Protein AF-A0A7Y1YJM7-F1 (afdb_monomer_lite)

pLDDT: mean 74.01, std 15.43, range [32.38, 94.69]

Sequence (342 aa):
MYEHIPAELLIPALEAGRAALRDMDEDDVPNKLRKVVAYSGGSLPPPLARSLSQALDDDSHLRSEALEQWKGADLAASGSVGASALYLIRPDNWQFLLGKVVARHEAMSAQAEVEDLIGRLAQAEKEAAEGKRRVGELRQELSKARRNSKRPKKEPQRPTNSSQLEDRIKSLERARDEAERSHAALADRAKQTETKLRQARTERAEVLKKFEAAGGIGWGSGDPIVLARHLDDVASVVAGSRVAEYFRETMGFEPGPWKLPPGALPDGANSIEWLMRQPRPFVLIVDGHNLAHKIRPESAASADTRDEISHALARMKLHTKTVARVIVVFDSSVSPLGEAYR

Structure (mmCIF, N/CA/C/O backbone):
data_AF-A0A7Y1YJM7-F1
#
_entry.id   AF-A0A7Y1YJM7-F1
#
loop_
_atom_site.group_PDB
_atom_site.id
_atom_site.type_symbol
_atom_site.label_atom_id
_atom_site.label_alt_id
_atom_site.label_comp_id
_atom_site.label_asym_id
_atom_site.label_entity_id
_atom_site.label_seq_id
_atom_site.pdbx_PDB_ins_code
_atom_site.Cartn_x
_atom_site.Cartn_y
_atom_site.Cartn_z
_atom_site.occupancy
_atom_site.B_iso_or_equiv
_atom_site.auth_seq_id
_atom_site.auth_comp_id
_atom_site.auth_asym_id
_atom_site.auth_atom_id
_atom_site.pdbx_PDB_model_num
ATOM 1 N N . MET A 1 1 ? 11.919 -5.190 -8.331 1.00 42.44 1 MET A N 1
ATOM 2 C CA . MET A 1 1 ? 11.733 -3.800 -7.849 1.00 42.44 1 MET A CA 1
ATOM 3 C C . MET A 1 1 ? 10.270 -3.340 -7.970 1.00 42.44 1 MET A C 1
ATOM 5 O O . MET A 1 1 ? 9.941 -2.309 -7.409 1.00 42.44 1 MET A O 1
ATOM 9 N N . TYR A 1 2 ? 9.384 -4.120 -8.613 1.00 47.78 2 TYR A N 1
ATOM 10 C CA . TYR A 1 2 ? 8.019 -3.720 -8.992 1.00 47.78 2 TYR A CA 1
ATOM 11 C C . TYR A 1 2 ? 6.886 -4.300 -8.126 1.00 47.78 2 TYR A C 1
ATOM 13 O O . TYR A 1 2 ? 5.724 -4.236 -8.507 1.00 47.78 2 TYR A O 1
ATOM 21 N N . GLU A 1 3 ? 7.183 -4.846 -6.945 1.00 52.91 3 GLU A N 1
ATOM 22 C CA . GLU A 1 3 ? 6.165 -5.489 -6.093 1.00 52.91 3 GLU A CA 1
ATOM 23 C C . GLU A 1 3 ? 5.176 -4.517 -5.419 1.00 52.91 3 GLU A C 1
ATOM 25 O O . GLU A 1 3 ? 4.304 -4.968 -4.676 1.00 52.91 3 GLU A O 1
ATOM 30 N N . HIS A 1 4 ? 5.289 -3.198 -5.621 1.00 65.94 4 HIS A N 1
ATOM 31 C CA . HIS A 1 4 ? 4.592 -2.202 -4.792 1.00 65.94 4 HIS A CA 1
ATOM 32 C C . HIS A 1 4 ? 3.864 -1.084 -5.558 1.00 65.94 4 HIS A C 1
ATOM 34 O O . HIS A 1 4 ? 3.566 -0.063 -4.952 1.00 65.94 4 HIS A O 1
ATOM 40 N N . ILE A 1 5 ? 3.545 -1.228 -6.851 1.00 80.94 5 ILE A N 1
ATOM 41 C CA . ILE A 1 5 ? 2.612 -0.275 -7.485 1.00 80.94 5 ILE A CA 1
ATOM 42 C C . ILE A 1 5 ? 1.177 -0.709 -7.128 1.00 80.94 5 ILE A C 1
ATOM 44 O O . ILE A 1 5 ? 0.807 -1.837 -7.463 1.00 80.94 5 ILE A O 1
ATOM 48 N N . PRO A 1 6 ? 0.368 0.137 -6.458 1.00 82.00 6 PRO A N 1
ATOM 49 C CA . PRO A 1 6 ? -1.038 -0.159 -6.189 1.00 82.00 6 PRO A CA 1
ATOM 50 C C . PRO A 1 6 ? -1.785 -0.479 -7.486 1.00 82.00 6 PRO A C 1
ATOM 52 O O . PRO A 1 6 ? -1.691 0.272 -8.461 1.00 82.00 6 PRO A O 1
ATOM 55 N N . ALA A 1 7 ? -2.525 -1.589 -7.512 1.00 84.50 7 ALA A N 1
ATOM 56 C CA . ALA A 1 7 ? -3.234 -2.029 -8.714 1.00 84.50 7 ALA A CA 1
ATOM 57 C C . ALA A 1 7 ? -4.274 -0.992 -9.169 1.00 84.50 7 ALA A C 1
ATOM 59 O O . ALA A 1 7 ? -4.526 -0.864 -10.364 1.00 84.50 7 ALA A O 1
ATOM 60 N N . GLU A 1 8 ? -4.813 -0.203 -8.234 1.00 88.12 8 GLU A N 1
ATOM 61 C CA . GLU A 1 8 ? -5.767 0.877 -8.491 1.00 88.12 8 GLU A CA 1
ATOM 62 C C . GLU A 1 8 ? -5.178 1.979 -9.384 1.00 88.12 8 GLU A C 1
ATOM 64 O O . GLU A 1 8 ? -5.891 2.588 -10.182 1.00 88.12 8 GLU A O 1
ATOM 69 N N . LEU A 1 9 ? -3.864 2.213 -9.296 1.00 90.31 9 LEU A N 1
ATOM 70 C CA . LEU A 1 9 ? -3.170 3.183 -10.143 1.00 90.31 9 LEU A CA 1
ATOM 71 C C . LEU A 1 9 ? -2.924 2.663 -11.562 1.00 90.31 9 LEU A C 1
ATOM 73 O O . LEU A 1 9 ? -2.722 3.467 -12.468 1.00 90.31 9 LEU A O 1
ATOM 77 N N . LEU A 1 10 ? -2.950 1.345 -11.762 1.00 92.88 10 LEU A N 1
ATOM 78 C CA . LEU A 1 10 ? -2.671 0.709 -13.049 1.00 92.88 10 LEU A CA 1
ATOM 79 C C . LEU A 1 10 ? -3.929 0.215 -13.771 1.00 92.88 10 LEU A C 1
ATOM 81 O O . LEU A 1 10 ? -3.798 -0.447 -14.794 1.00 92.88 10 LEU A O 1
ATOM 85 N N . ILE A 1 11 ? -5.135 0.520 -13.276 1.00 92.81 11 ILE A N 1
ATOM 86 C CA . ILE A 1 11 ? -6.390 0.031 -13.875 1.00 92.81 11 ILE A CA 1
ATOM 87 C C . ILE A 1 11 ? -6.450 0.309 -15.390 1.00 92.81 11 ILE A C 1
ATOM 89 O O . ILE A 1 11 ? -6.586 -0.663 -16.131 1.00 92.81 11 ILE A O 1
ATOM 93 N N . PRO A 1 12 ? -6.259 1.554 -15.880 1.00 94.06 12 PRO A N 1
ATOM 94 C CA . PRO A 1 12 ? -6.262 1.815 -17.320 1.00 94.06 12 PRO A CA 1
ATOM 95 C C . PRO A 1 12 ? -5.221 1.000 -18.099 1.00 94.06 12 PRO A C 1
ATOM 97 O O . PRO A 1 12 ? -5.536 0.457 -19.154 1.00 94.06 12 PRO A O 1
ATOM 100 N N . ALA A 1 13 ? -4.001 0.851 -17.568 1.00 93.75 13 ALA A N 1
ATOM 101 C CA . ALA A 1 13 ? -2.959 0.053 -18.216 1.00 93.75 13 ALA A CA 1
ATOM 102 C C . ALA A 1 13 ? -3.301 -1.446 -18.263 1.00 93.75 13 ALA A C 1
ATOM 104 O O . ALA A 1 13 ? -3.003 -2.124 -19.244 1.00 93.75 13 ALA A O 1
ATOM 105 N N . LEU A 1 14 ? -3.932 -1.972 -17.213 1.00 93.94 14 LEU A N 1
ATOM 106 C CA . LEU A 1 14 ? -4.363 -3.368 -17.141 1.00 93.94 14 LEU A CA 1
ATOM 107 C C . LEU A 1 14 ? -5.564 -3.641 -18.053 1.00 93.94 14 LEU A C 1
ATOM 109 O O . LEU A 1 14 ? -5.643 -4.707 -18.659 1.00 93.94 14 LEU A O 1
ATOM 113 N N . GLU A 1 15 ? -6.495 -2.697 -18.173 1.00 93.94 15 GLU A N 1
ATOM 114 C CA . GLU A 1 15 ? -7.615 -2.791 -19.114 1.00 93.94 15 GLU A CA 1
ATOM 115 C C . GLU A 1 15 ? -7.120 -2.777 -20.560 1.00 93.94 15 GLU A C 1
ATOM 117 O O . GLU A 1 15 ? -7.509 -3.638 -21.348 1.00 93.94 15 GLU A O 1
ATOM 122 N N . ALA A 1 16 ? -6.195 -1.871 -20.869 1.00 94.00 16 ALA A N 1
ATOM 123 C CA . ALA A 1 16 ? -5.532 -1.783 -22.161 1.00 94.00 16 ALA A CA 1
ATOM 124 C C . ALA A 1 16 ? -4.741 -3.057 -22.502 1.00 94.00 16 ALA A C 1
ATOM 126 O O . ALA A 1 16 ? -4.910 -3.628 -23.576 1.00 94.00 16 ALA A O 1
ATOM 127 N N . GLY A 1 17 ? -3.948 -3.573 -21.556 1.00 94.25 17 GLY A N 1
ATOM 128 C CA . GLY A 1 17 ? -3.222 -4.833 -21.731 1.00 94.25 17 GLY A CA 1
ATOM 129 C C . GLY A 1 17 ? -4.148 -6.038 -21.906 1.00 94.25 17 GLY A C 1
ATOM 130 O O . GLY A 1 17 ? -3.851 -6.943 -22.677 1.00 94.25 17 GLY A O 1
ATOM 131 N N . ARG A 1 18 ? -5.306 -6.057 -21.237 1.00 93.88 18 ARG A N 1
ATOM 132 C CA . ARG A 1 18 ? -6.316 -7.107 -21.430 1.00 93.88 18 ARG A CA 1
ATOM 133 C C . ARG A 1 18 ? -7.007 -7.002 -22.789 1.00 93.88 18 ARG A C 1
ATOM 135 O O . ARG A 1 18 ? -7.353 -8.042 -23.339 1.00 93.88 18 ARG A O 1
ATOM 142 N N . ALA A 1 19 ? -7.234 -5.792 -23.300 1.00 93.06 19 ALA A N 1
ATOM 143 C CA . ALA A 1 19 ? -7.753 -5.582 -24.650 1.00 93.06 19 ALA A CA 1
ATOM 144 C C . ALA A 1 19 ? -6.747 -6.074 -25.699 1.00 93.06 19 ALA A C 1
ATOM 146 O O . ALA A 1 19 ? -7.109 -6.900 -26.525 1.00 93.06 19 ALA A O 1
ATOM 147 N N . ALA A 1 20 ? -5.472 -5.701 -25.565 1.00 93.94 20 ALA A N 1
ATOM 148 C CA . ALA A 1 20 ? -4.397 -6.189 -26.429 1.00 93.94 20 ALA A CA 1
ATOM 149 C C . ALA A 1 20 ? -4.322 -7.724 -26.464 1.00 93.94 20 ALA A C 1
ATOM 151 O O . ALA A 1 20 ? -4.309 -8.323 -27.530 1.00 93.94 20 ALA A O 1
ATOM 152 N N . LEU A 1 21 ? -4.376 -8.388 -25.303 1.00 93.62 21 LEU A N 1
ATOM 153 C CA . LEU A 1 21 ? -4.372 -9.856 -25.243 1.00 93.62 21 LEU A CA 1
ATOM 154 C C . LEU A 1 21 ? -5.617 -10.522 -25.851 1.00 93.62 21 LEU A C 1
ATOM 156 O O . LEU A 1 21 ? -5.581 -11.721 -26.107 1.00 93.62 21 LEU A O 1
ATOM 160 N N . ARG A 1 22 ? -6.737 -9.804 -25.992 1.00 91.38 22 ARG A N 1
ATOM 161 C CA . ARG A 1 22 ? -7.958 -10.330 -26.628 1.00 91.38 22 ARG A CA 1
ATOM 162 C C . ARG A 1 22 ? -7.925 -10.221 -28.144 1.00 91.38 22 ARG A C 1
ATOM 164 O O . ARG A 1 22 ? -8.623 -10.993 -28.790 1.00 91.38 22 ARG A O 1
ATOM 171 N N . ASP A 1 23 ? -7.147 -9.279 -28.658 1.00 91.62 23 ASP A N 1
ATOM 172 C CA . ASP A 1 23 ? -6.961 -9.075 -30.091 1.00 91.62 23 ASP A CA 1
ATOM 173 C C . ASP A 1 23 ? -5.840 -9.969 -30.655 1.00 91.62 23 ASP A C 1
ATOM 175 O O . ASP A 1 23 ? -5.750 -10.140 -31.866 1.00 91.62 23 ASP A O 1
ATOM 179 N N . MET A 1 24 ? -5.023 -10.579 -29.786 1.00 91.31 24 MET A N 1
ATOM 180 C CA . MET A 1 24 ? -4.035 -11.602 -30.147 1.00 91.31 24 MET A CA 1
ATOM 181 C C . MET A 1 24 ? -4.690 -12.955 -30.456 1.00 91.31 24 MET A C 1
ATOM 183 O O . MET A 1 24 ? -5.662 -13.351 -29.805 1.00 91.31 24 MET A O 1
ATOM 187 N N . ASP A 1 25 ? -4.095 -13.705 -31.385 1.00 88.50 25 ASP A N 1
ATOM 188 C CA . ASP A 1 25 ? -4.490 -15.084 -31.665 1.00 88.50 25 ASP A CA 1
ATOM 189 C C . ASP A 1 25 ? -4.242 -15.993 -30.443 1.00 88.50 25 ASP A C 1
ATOM 191 O O . ASP A 1 25 ? -3.336 -15.778 -29.635 1.00 88.50 25 ASP A O 1
ATOM 195 N N . GLU A 1 26 ? -5.051 -17.048 -30.287 1.00 86.12 26 GLU A N 1
ATOM 196 C CA . GLU A 1 26 ? -5.021 -17.921 -29.097 1.00 86.12 26 GLU A CA 1
ATOM 197 C C . GLU A 1 26 ? -3.652 -18.600 -28.874 1.00 86.12 26 GLU A C 1
ATOM 199 O O . GLU A 1 26 ? -3.245 -18.856 -27.729 1.00 86.12 26 GLU A O 1
ATOM 204 N N . ASP A 1 27 ? -2.930 -18.856 -29.965 1.00 87.38 27 ASP A N 1
ATOM 205 C CA . ASP A 1 27 ? -1.592 -19.447 -29.953 1.00 87.38 27 ASP A CA 1
ATOM 206 C C . ASP A 1 27 ? -0.501 -18.442 -29.547 1.00 87.38 27 ASP A C 1
ATOM 208 O O . ASP A 1 27 ? 0.505 -18.847 -28.958 1.00 87.38 27 ASP A O 1
ATOM 212 N N . ASP A 1 28 ? -0.738 -17.144 -29.752 1.00 87.75 28 ASP A N 1
ATOM 213 C CA . ASP A 1 28 ? 0.196 -16.065 -29.414 1.00 87.75 28 ASP A CA 1
ATOM 214 C C . ASP A 1 28 ? 0.049 -15.593 -27.961 1.00 87.75 28 ASP A C 1
ATOM 216 O O . ASP A 1 28 ? 0.977 -15.018 -27.386 1.00 87.75 28 ASP A O 1
ATOM 220 N N . VAL A 1 29 ? -1.085 -15.882 -27.309 1.00 88.38 29 VAL A N 1
ATOM 221 C CA . VAL A 1 29 ? -1.298 -15.536 -25.898 1.00 88.38 29 VAL A CA 1
ATOM 222 C C . VAL A 1 29 ? -0.444 -16.431 -24.986 1.00 88.38 29 VAL A C 1
ATOM 224 O O . VAL A 1 29 ? -0.698 -17.641 -24.875 1.00 88.38 29 VAL A O 1
ATOM 227 N N . PRO A 1 30 ? 0.494 -15.859 -24.196 1.00 88.88 30 PRO A N 1
ATOM 228 C CA . PRO A 1 30 ? 1.313 -16.636 -23.276 1.00 88.88 30 PRO A CA 1
ATOM 229 C C . PRO A 1 30 ? 0.461 -17.455 -22.299 1.00 88.88 30 PRO A C 1
ATOM 231 O O . PRO A 1 30 ? -0.477 -16.939 -21.688 1.00 88.88 30 PRO A O 1
ATOM 234 N N . ASN A 1 31 ? 0.841 -18.713 -22.049 1.00 87.44 31 ASN A N 1
ATOM 235 C CA . ASN A 1 31 ? 0.100 -19.634 -21.166 1.00 87.44 31 ASN A CA 1
ATOM 236 C C . ASN A 1 31 ? -0.242 -19.034 -19.788 1.00 87.44 31 ASN A C 1
ATOM 238 O O . ASN A 1 31 ? -1.322 -19.276 -19.246 1.00 87.44 31 ASN A O 1
ATOM 242 N N . LYS A 1 32 ? 0.661 -18.214 -19.231 1.00 88.12 32 LYS A N 1
ATOM 243 C CA . LYS A 1 32 ? 0.470 -17.522 -17.944 1.00 88.12 32 LYS A CA 1
ATOM 244 C C . LYS A 1 32 ? -0.662 -16.475 -17.973 1.00 88.12 32 LYS A C 1
ATOM 246 O O . LYS A 1 32 ? -1.240 -16.189 -16.929 1.00 88.12 32 LYS A O 1
ATOM 251 N N . LEU A 1 33 ? -1.014 -15.950 -19.150 1.00 91.44 33 LEU A N 1
ATOM 252 C CA . LEU A 1 33 ? -2.002 -14.884 -19.359 1.00 91.44 33 LEU A CA 1
ATOM 253 C C . LEU A 1 33 ? -3.339 -15.369 -19.929 1.00 91.44 33 LEU A C 1
ATOM 255 O O . LEU A 1 33 ? -4.313 -14.623 -19.874 1.00 91.44 33 LEU A O 1
ATOM 259 N N . ARG A 1 34 ? -3.461 -16.628 -20.369 1.00 90.31 34 ARG A N 1
ATOM 260 C CA . ARG A 1 34 ? -4.742 -17.180 -20.864 1.00 90.31 34 ARG A CA 1
ATOM 261 C C . ARG A 1 34 ? -5.894 -17.014 -19.864 1.00 90.31 34 ARG A C 1
ATOM 263 O O . ARG A 1 34 ? -7.021 -16.709 -20.241 1.00 90.31 34 ARG A O 1
ATOM 270 N N . LYS A 1 35 ? -5.604 -17.121 -18.560 1.00 90.25 35 LYS A N 1
ATOM 271 C CA . LYS A 1 35 ? -6.585 -16.878 -17.482 1.00 90.25 35 LYS A CA 1
ATOM 272 C C . LYS A 1 35 ? -7.037 -15.417 -17.380 1.00 90.25 35 LYS A C 1
ATOM 274 O O . LYS A 1 35 ? -8.142 -15.167 -16.914 1.00 90.25 35 LYS A O 1
ATOM 279 N N . VAL A 1 36 ? -6.196 -14.467 -17.787 1.00 90.25 36 VAL A N 1
ATOM 280 C CA . VAL A 1 36 ? -6.519 -13.032 -17.829 1.00 90.25 36 VAL A CA 1
ATOM 281 C C . VAL A 1 36 ? -7.499 -12.749 -18.970 1.00 90.25 36 VAL A C 1
ATOM 283 O O . VAL A 1 36 ? -8.472 -12.026 -18.768 1.00 90.25 36 VAL A O 1
ATOM 286 N N . VAL A 1 37 ? -7.287 -13.376 -20.132 1.00 90.56 37 VAL A N 1
ATOM 287 C CA . VAL A 1 37 ? -8.169 -13.269 -21.309 1.00 90.56 37 VAL A CA 1
ATOM 288 C C . VAL A 1 37 ? -9.531 -13.910 -21.043 1.00 90.56 37 VAL A C 1
ATOM 290 O O . VAL A 1 37 ? -10.566 -13.273 -21.253 1.00 90.56 37 VAL A O 1
ATOM 293 N N . ALA A 1 38 ? -9.525 -15.137 -20.511 1.00 88.44 38 ALA A N 1
ATOM 294 C CA . ALA A 1 38 ? -10.729 -15.913 -20.213 1.00 88.44 38 ALA A CA 1
ATOM 295 C C . ALA A 1 38 ? -11.585 -15.314 -19.085 1.00 88.44 38 ALA A C 1
ATOM 297 O O . ALA A 1 38 ? -12.771 -15.625 -18.962 1.00 88.44 38 ALA A O 1
ATOM 298 N N . TYR A 1 39 ? -11.007 -14.460 -18.238 1.00 90.50 39 TYR A N 1
ATOM 299 C CA . TYR A 1 39 ? -11.764 -13.781 -17.198 1.00 90.50 39 TYR A CA 1
ATOM 300 C C . TYR A 1 39 ? -12.750 -12.792 -17.833 1.00 90.50 39 TYR A C 1
ATOM 302 O O . TYR A 1 39 ? -12.363 -11.919 -18.611 1.00 90.50 39 TYR A O 1
ATOM 310 N N . SER A 1 40 ? -14.034 -12.906 -17.492 1.00 79.44 40 SER A N 1
ATOM 311 C CA . SER A 1 40 ? -15.127 -12.072 -18.019 1.00 79.44 40 SER A CA 1
ATOM 312 C C . SER A 1 40 ? -15.631 -11.016 -17.032 1.00 79.44 40 SER A C 1
ATOM 314 O O . SER A 1 40 ? -16.413 -10.150 -17.414 1.00 79.44 40 SER A O 1
ATOM 316 N N . GLY A 1 41 ? -15.162 -11.037 -15.780 1.00 77.06 41 GLY A N 1
ATOM 317 C CA . GLY A 1 41 ? -15.509 -10.015 -14.793 1.00 77.06 41 GLY A CA 1
ATOM 318 C C . GLY A 1 41 ? -14.937 -8.639 -15.151 1.00 77.06 41 GLY A C 1
ATOM 319 O O . GLY A 1 41 ? -14.033 -8.527 -15.986 1.00 77.06 41 GLY A O 1
ATOM 320 N N . GLY A 1 42 ? -15.466 -7.594 -14.507 1.00 80.94 42 GLY A N 1
ATOM 321 C CA . GLY A 1 42 ? -15.009 -6.211 -14.681 1.00 80.94 42 GLY A CA 1
ATOM 322 C C . GLY A 1 42 ? -13.546 -6.044 -14.264 1.00 80.94 42 GLY A C 1
ATOM 323 O O . GLY A 1 42 ? -12.648 -6.156 -15.095 1.00 80.94 42 GLY A O 1
ATOM 324 N N . SER A 1 43 ? -13.304 -5.840 -12.966 1.00 83.75 43 SER A N 1
ATOM 325 C CA . SER A 1 43 ? -11.944 -5.716 -12.424 1.00 83.75 43 SER A CA 1
ATOM 326 C C . SER A 1 43 ? -11.254 -7.077 -12.279 1.00 83.75 43 SER A C 1
ATOM 328 O O . SER A 1 43 ? -11.873 -8.060 -11.849 1.00 83.75 43 SER A O 1
ATOM 330 N N . LEU A 1 44 ? -9.969 -7.131 -12.644 1.00 87.25 44 LEU A N 1
ATOM 331 C CA . LEU A 1 44 ? -9.136 -8.323 -12.510 1.00 87.25 44 LEU A CA 1
ATOM 332 C C . LEU A 1 44 ? -8.850 -8.614 -11.025 1.00 87.25 44 LEU A C 1
ATOM 334 O O . LEU A 1 44 ? -8.405 -7.724 -10.300 1.00 87.25 44 LEU A O 1
ATOM 338 N N . PRO A 1 45 ? -9.022 -9.866 -10.563 1.00 88.88 45 PRO A N 1
ATOM 339 C CA . PRO A 1 45 ? -8.605 -10.274 -9.231 1.00 88.88 45 PRO A CA 1
ATOM 340 C C . PRO A 1 45 ? -7.106 -10.009 -9.016 1.00 88.88 45 PRO A C 1
ATOM 342 O O . PRO A 1 45 ? -6.326 -10.171 -9.961 1.00 88.88 45 PRO A O 1
ATOM 345 N N . PRO A 1 46 ? -6.662 -9.707 -7.780 1.00 86.69 46 PRO A N 1
ATOM 346 C CA . PRO A 1 46 ? -5.278 -9.312 -7.509 1.00 86.69 46 PRO A CA 1
ATOM 347 C C . PRO A 1 46 ? -4.193 -10.243 -8.084 1.00 86.69 46 PRO A C 1
ATOM 349 O O . PRO A 1 46 ? -3.196 -9.728 -8.589 1.00 86.69 46 PRO A O 1
ATOM 352 N N . PRO A 1 47 ? -4.342 -11.587 -8.079 1.00 88.50 47 PRO A N 1
ATOM 353 C CA . PRO A 1 47 ? -3.347 -12.474 -8.686 1.00 88.50 47 PRO A CA 1
ATOM 354 C C . PRO A 1 47 ? -3.231 -12.314 -10.209 1.00 88.50 47 PRO A C 1
ATOM 356 O O . PRO A 1 47 ? -2.129 -12.346 -10.749 1.00 88.50 47 PRO A O 1
ATOM 359 N N . LEU A 1 48 ? -4.360 -12.122 -10.900 1.00 90.06 48 LEU A N 1
ATOM 360 C CA . LEU A 1 48 ? -4.395 -11.951 -12.354 1.00 90.06 48 LEU A CA 1
ATOM 361 C C . LEU A 1 48 ? -3.900 -10.561 -12.758 1.00 90.06 48 LEU A C 1
ATOM 363 O O . LEU A 1 48 ? -3.124 -10.450 -13.702 1.00 90.06 48 LEU A O 1
ATOM 367 N N . ALA A 1 49 ? -4.275 -9.527 -11.998 1.00 90.56 49 ALA A N 1
ATOM 368 C CA . ALA A 1 49 ? -3.763 -8.172 -12.178 1.00 90.56 49 ALA A CA 1
ATOM 369 C C . ALA A 1 49 ? -2.231 -8.127 -12.050 1.00 90.56 49 ALA A C 1
ATOM 371 O O . ALA A 1 49 ? -1.570 -7.559 -12.913 1.00 90.56 49 ALA A O 1
ATOM 372 N N . ARG A 1 50 ? -1.658 -8.803 -11.039 1.00 89.06 50 ARG A N 1
ATOM 373 C CA . ARG A 1 50 ? -0.196 -8.917 -10.878 1.00 89.06 50 ARG A CA 1
ATOM 374 C C . ARG A 1 50 ? 0.469 -9.660 -12.029 1.00 89.06 50 ARG A C 1
ATOM 376 O O . ARG A 1 50 ? 1.522 -9.242 -12.498 1.00 89.06 50 ARG A O 1
ATOM 383 N N . SER A 1 51 ? -0.129 -10.764 -12.477 1.00 90.94 51 SER A N 1
ATOM 384 C CA . SER A 1 51 ? 0.417 -11.525 -13.602 1.00 90.94 51 SER A CA 1
ATOM 385 C C . SER A 1 51 ? 0.431 -10.697 -14.887 1.00 90.94 51 SER A C 1
ATOM 387 O O . SER A 1 51 ? 1.395 -10.778 -15.644 1.00 90.94 51 SER A O 1
ATOM 389 N N . LEU A 1 52 ? -0.622 -9.908 -15.132 1.00 92.75 52 LEU A N 1
ATOM 390 C CA . LEU A 1 52 ? -0.699 -9.024 -16.290 1.00 92.75 52 LEU A CA 1
ATOM 391 C C . LEU A 1 52 ? 0.268 -7.844 -16.168 1.00 92.75 52 LEU A C 1
ATOM 393 O O . LEU A 1 52 ? 0.986 -7.571 -17.122 1.00 92.75 52 LEU A O 1
ATOM 397 N N . SER A 1 53 ? 0.346 -7.180 -15.009 1.00 91.62 53 SER A N 1
ATOM 398 C CA . SER A 1 53 ? 1.316 -6.097 -14.809 1.00 91.62 53 SER A CA 1
ATOM 399 C C . SER A 1 53 ? 2.739 -6.600 -15.015 1.00 91.62 53 SER A C 1
ATOM 401 O O . SER A 1 53 ? 3.515 -5.982 -15.725 1.00 91.62 53 SER A O 1
ATOM 403 N N . GLN A 1 54 ? 3.081 -7.766 -14.462 1.00 90.56 54 GLN A N 1
ATOM 404 C CA . GLN A 1 54 ? 4.414 -8.328 -14.647 1.00 90.56 54 GLN A CA 1
ATOM 405 C C . GLN A 1 54 ? 4.695 -8.657 -16.117 1.00 90.56 54 GLN A C 1
ATOM 407 O O . GLN A 1 54 ? 5.779 -8.373 -16.604 1.00 90.56 54 GLN A O 1
ATOM 412 N N . ALA A 1 55 ? 3.710 -9.173 -16.857 1.00 91.25 55 ALA A N 1
ATOM 413 C CA . ALA A 1 55 ? 3.875 -9.376 -18.291 1.00 91.25 55 ALA A CA 1
ATOM 414 C C . ALA A 1 55 ? 4.061 -8.064 -19.068 1.00 91.25 55 ALA A C 1
ATOM 416 O O . ALA A 1 55 ? 4.935 -8.007 -19.919 1.00 91.25 55 ALA A O 1
ATOM 417 N N . LEU A 1 56 ? 3.307 -7.007 -18.750 1.00 91.81 56 LEU A N 1
ATOM 418 C CA . LEU A 1 56 ? 3.499 -5.676 -19.344 1.00 91.81 56 LEU A CA 1
ATOM 419 C C . LEU A 1 56 ? 4.874 -5.075 -19.000 1.00 91.81 56 LEU A C 1
ATOM 421 O O . LEU A 1 56 ? 5.414 -4.271 -19.763 1.00 91.81 56 LEU A O 1
ATOM 425 N N . ASP A 1 57 ? 5.445 -5.441 -17.851 1.00 89.50 57 ASP A N 1
ATOM 426 C CA . ASP A 1 57 ? 6.795 -5.037 -17.462 1.00 89.50 57 ASP A CA 1
ATOM 427 C C . ASP A 1 57 ? 7.882 -5.764 -18.251 1.00 89.50 57 ASP A C 1
ATOM 429 O O . ASP A 1 57 ? 8.805 -5.117 -18.749 1.00 89.50 57 ASP A O 1
ATOM 433 N N . ASP A 1 58 ? 7.731 -7.079 -18.389 1.00 88.69 58 ASP A N 1
ATOM 434 C CA . ASP A 1 58 ? 8.710 -7.962 -19.019 1.00 88.69 58 ASP A CA 1
ATOM 435 C C . ASP A 1 58 ? 8.690 -7.864 -20.557 1.00 88.69 58 ASP A C 1
ATOM 437 O O . ASP A 1 58 ? 9.728 -8.017 -21.196 1.00 88.69 58 ASP A O 1
ATOM 441 N N . ASP A 1 59 ? 7.522 -7.612 -21.157 1.00 90.69 59 ASP A N 1
ATOM 442 C CA . ASP A 1 59 ? 7.296 -7.679 -22.603 1.00 90.69 59 ASP A CA 1
ATOM 443 C C . ASP A 1 59 ? 7.016 -6.286 -23.193 1.00 90.69 59 ASP A C 1
ATOM 445 O O . ASP A 1 59 ? 5.998 -5.646 -22.906 1.00 90.69 59 ASP A O 1
ATOM 449 N N . SER A 1 60 ? 7.944 -5.790 -24.018 1.00 90.75 60 SER A N 1
ATOM 450 C CA . SER A 1 60 ? 7.812 -4.498 -24.697 1.00 90.75 60 SER A CA 1
ATOM 451 C C . SER A 1 60 ? 6.794 -4.517 -25.837 1.00 90.75 60 SER A C 1
ATOM 453 O O . SER A 1 60 ? 6.164 -3.487 -26.077 1.00 90.75 60 SER A O 1
ATOM 455 N N . HIS A 1 61 ? 6.604 -5.656 -26.506 1.00 91.56 61 HIS A N 1
ATOM 456 C CA . HIS A 1 61 ? 5.636 -5.802 -27.589 1.00 91.56 61 HIS A CA 1
ATOM 457 C C . HIS A 1 61 ? 4.214 -5.717 -27.034 1.00 91.56 61 HIS A C 1
ATOM 459 O O . HIS A 1 61 ? 3.441 -4.857 -27.446 1.00 91.56 61 HIS A O 1
ATOM 465 N N . LEU A 1 62 ? 3.911 -6.505 -25.996 1.00 92.50 62 LEU A N 1
ATOM 466 C CA . LEU A 1 62 ? 2.613 -6.461 -25.314 1.00 92.50 62 LEU A CA 1
ATOM 467 C C . LEU A 1 62 ? 2.276 -5.057 -24.783 1.00 92.50 62 LEU A C 1
ATOM 469 O O . LEU A 1 62 ? 1.116 -4.647 -24.767 1.00 92.50 62 LEU A O 1
ATOM 473 N N . ARG A 1 63 ? 3.286 -4.303 -24.342 1.00 94.06 63 ARG A N 1
ATOM 474 C CA . ARG A 1 63 ? 3.115 -2.921 -23.886 1.00 94.06 63 ARG A CA 1
ATOM 475 C C . ARG A 1 63 ? 2.779 -1.961 -25.026 1.00 94.06 63 ARG A C 1
ATOM 477 O O . ARG A 1 63 ? 1.964 -1.066 -24.818 1.00 94.06 63 ARG A O 1
ATOM 484 N N . SER A 1 64 ? 3.396 -2.142 -26.194 1.00 93.25 64 SER A N 1
ATOM 485 C CA . SER A 1 64 ? 3.084 -1.367 -27.399 1.00 93.25 64 SER A CA 1
ATOM 486 C C . SER A 1 64 ? 1.649 -1.624 -27.850 1.00 93.25 64 SER A C 1
ATOM 488 O O . SER A 1 64 ? 0.879 -0.680 -27.987 1.00 93.25 64 SER A O 1
ATOM 490 N N . GLU A 1 65 ? 1.253 -2.894 -27.940 1.00 93.94 65 GLU A N 1
ATOM 491 C CA . GLU A 1 65 ? -0.123 -3.304 -28.253 1.00 93.94 65 GLU A CA 1
ATOM 492 C C . GLU A 1 65 ? -1.132 -2.713 -27.256 1.00 93.94 65 GLU A C 1
ATOM 494 O O . GLU A 1 65 ? -2.160 -2.154 -27.631 1.00 93.94 65 GLU A O 1
ATOM 499 N N . ALA A 1 66 ? -0.817 -2.747 -25.957 1.00 94.69 66 ALA A N 1
ATOM 500 C CA . ALA A 1 66 ? -1.649 -2.112 -24.939 1.00 94.69 66 ALA A CA 1
ATOM 501 C C . ALA A 1 66 ? -1.787 -0.593 -25.160 1.00 94.69 66 ALA A C 1
ATOM 503 O O . ALA A 1 66 ? -2.870 -0.041 -24.974 1.00 94.69 66 ALA A O 1
ATOM 504 N N . LEU A 1 67 ? -0.718 0.101 -25.562 1.00 94.06 67 LEU A N 1
ATOM 505 C CA . LEU A 1 67 ? -0.778 1.534 -25.865 1.00 94.06 67 LEU A CA 1
ATOM 506 C C . LEU A 1 67 ? -1.639 1.834 -27.090 1.00 94.06 67 LEU A C 1
ATOM 508 O O . LEU A 1 67 ? -2.411 2.790 -27.051 1.00 94.06 67 LEU A O 1
ATOM 512 N N . GLU A 1 68 ? -1.556 1.018 -28.140 1.00 93.00 68 GLU A N 1
ATOM 513 C CA . GLU A 1 68 ? -2.385 1.179 -29.341 1.00 93.00 68 GLU A CA 1
ATOM 514 C C . GLU A 1 68 ? -3.879 1.039 -29.029 1.00 93.00 68 GLU A C 1
ATOM 516 O O . GLU A 1 68 ? -4.709 1.812 -29.519 1.00 93.00 68 GLU A O 1
ATOM 521 N N . GLN A 1 69 ? -4.218 0.118 -28.128 1.00 91.75 69 GLN A N 1
ATOM 522 C CA . GLN A 1 69 ? -5.585 -0.071 -27.645 1.00 91.75 69 GLN A CA 1
ATOM 523 C C . GLN A 1 69 ? -6.06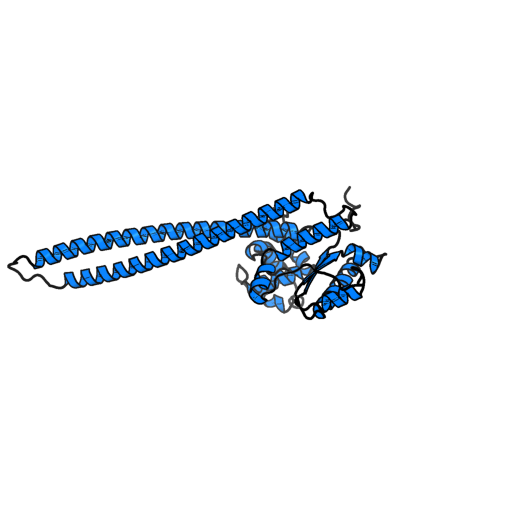6 1.079 -26.746 1.00 91.75 69 GLN A C 1
ATOM 525 O O . GLN A 1 69 ? -7.272 1.305 -26.595 1.00 91.75 69 GLN A O 1
ATOM 530 N N . TRP A 1 70 ? -5.149 1.850 -26.154 1.00 94.06 70 TRP A N 1
ATOM 531 C CA . TRP A 1 70 ? -5.484 2.881 -25.180 1.00 94.06 70 TRP A CA 1
ATOM 532 C C . TRP A 1 70 ? -5.407 4.307 -25.730 1.00 94.06 70 TRP A C 1
ATOM 534 O O . TRP A 1 70 ? -4.446 5.049 -25.539 1.00 94.06 70 TRP A O 1
ATOM 544 N N . LYS A 1 71 ? -6.529 4.767 -26.289 1.00 84.19 71 LYS A N 1
ATOM 545 C CA . LYS A 1 71 ? -6.696 6.135 -26.826 1.00 84.19 71 LYS A CA 1
ATOM 546 C C . LYS A 1 71 ? -6.655 7.264 -25.781 1.00 84.19 71 LYS A C 1
ATOM 548 O O . LYS A 1 71 ? -6.718 8.431 -26.149 1.00 84.19 71 LYS A O 1
ATOM 553 N N . GLY A 1 72 ? -6.617 6.928 -24.492 1.00 84.00 72 GLY A N 1
ATOM 554 C CA . GLY A 1 72 ? -6.670 7.875 -23.373 1.00 84.00 72 GLY A CA 1
ATOM 555 C C . GLY A 1 72 ? -5.348 8.042 -22.625 1.00 84.00 72 GLY A C 1
ATOM 556 O O . GLY A 1 72 ? -5.362 8.559 -21.509 1.00 84.00 72 GLY A O 1
ATOM 557 N N . ALA A 1 73 ? -4.233 7.562 -23.183 1.00 87.56 73 ALA A N 1
ATOM 558 C CA . ALA A 1 73 ? -2.926 7.676 -22.552 1.00 87.56 73 ALA A CA 1
ATOM 559 C C . ALA A 1 73 ? -2.475 9.147 -22.494 1.00 87.56 73 ALA A C 1
ATOM 561 O O . ALA A 1 73 ? -2.198 9.765 -23.519 1.00 87.56 73 ALA A O 1
ATOM 562 N N . ASP A 1 74 ? -2.388 9.699 -21.284 1.00 88.69 74 ASP A N 1
ATOM 563 C CA . ASP A 1 74 ? -1.948 11.074 -21.046 1.00 88.69 74 ASP A CA 1
ATOM 564 C C . ASP A 1 74 ? -0.943 11.122 -19.886 1.00 88.69 74 ASP A C 1
ATOM 566 O O . ASP A 1 74 ? -1.271 10.810 -18.739 1.00 88.69 74 ASP A O 1
ATOM 570 N N . LEU A 1 75 ? 0.294 11.524 -20.192 1.00 83.69 75 LEU A N 1
ATOM 571 C CA . LEU A 1 75 ? 1.378 11.683 -19.215 1.00 83.69 75 LEU A CA 1
ATOM 572 C C . LEU A 1 75 ? 1.171 12.883 -18.280 1.00 83.69 75 LEU A C 1
ATOM 574 O O . LEU A 1 75 ? 1.744 12.905 -17.190 1.00 83.69 75 LEU A O 1
ATOM 578 N N . ALA A 1 76 ? 0.386 13.881 -18.696 1.00 80.69 76 ALA A N 1
ATOM 579 C CA . ALA A 1 76 ? 0.066 15.056 -17.891 1.00 80.69 76 ALA A CA 1
ATOM 580 C C . ALA A 1 76 ? -1.122 14.814 -16.947 1.00 80.69 76 ALA A C 1
ATOM 582 O O . ALA A 1 76 ? -1.318 15.572 -15.989 1.00 80.69 76 ALA A O 1
ATOM 583 N N . ALA A 1 77 ? -1.901 13.754 -17.181 1.00 84.75 77 ALA A N 1
ATOM 584 C CA . ALA A 1 77 ? -3.008 13.387 -16.319 1.00 84.75 77 ALA A CA 1
ATOM 585 C C . ALA A 1 77 ? -2.524 13.024 -14.907 1.00 84.75 77 ALA A C 1
ATOM 587 O O . ALA A 1 77 ? -1.416 12.540 -14.680 1.00 84.75 77 ALA A O 1
ATOM 588 N N . SER A 1 78 ? -3.392 13.238 -13.920 1.00 83.06 78 SER A N 1
ATOM 589 C CA . SER A 1 78 ? -3.130 12.849 -12.532 1.00 83.06 78 SER A CA 1
ATOM 590 C C . SER A 1 78 ? -3.827 11.531 -12.178 1.00 83.06 78 SER A C 1
ATOM 592 O O . SER A 1 78 ? -4.734 11.083 -12.878 1.00 83.06 78 SER A O 1
ATOM 594 N N . GLY A 1 79 ? -3.408 10.896 -11.080 1.00 86.12 79 GLY A N 1
ATOM 595 C CA . GLY A 1 79 ? -4.037 9.666 -10.590 1.00 86.12 79 GLY A CA 1
ATOM 596 C C . GLY A 1 79 ? -3.712 8.436 -11.442 1.00 86.12 79 GLY A C 1
ATOM 597 O O . GLY A 1 79 ? -2.578 8.274 -11.893 1.00 86.12 79 GLY A O 1
ATOM 598 N N . SER A 1 80 ? -4.698 7.554 -11.628 1.00 91.56 80 SER A N 1
ATOM 599 C CA . SER A 1 80 ? -4.521 6.267 -12.314 1.00 91.56 80 SER A CA 1
ATOM 600 C C . SER A 1 80 ? -4.208 6.411 -13.805 1.00 91.56 80 SER A C 1
ATOM 602 O O . SER A 1 80 ? -3.414 5.639 -14.330 1.00 91.56 80 SER A O 1
ATOM 604 N N . VAL A 1 81 ? -4.765 7.420 -14.482 1.00 92.12 81 VAL A N 1
ATOM 605 C CA . VAL A 1 81 ? -4.491 7.691 -15.904 1.00 92.12 81 VAL A CA 1
ATOM 606 C C . VAL A 1 81 ? -3.024 8.076 -16.095 1.00 92.12 81 VAL A C 1
ATOM 608 O O . VAL A 1 81 ? -2.319 7.419 -16.853 1.00 92.12 81 VAL A O 1
ATOM 611 N N . GLY A 1 82 ? -2.522 9.048 -15.330 1.00 89.94 82 GLY A N 1
ATOM 612 C CA . GLY A 1 82 ? -1.110 9.439 -15.396 1.00 89.94 82 GLY A CA 1
ATOM 613 C C . GLY A 1 82 ? -0.151 8.316 -15.001 1.00 89.94 82 GLY A C 1
ATOM 614 O O . GLY A 1 82 ? 0.851 8.086 -15.673 1.00 89.94 82 GLY A O 1
ATOM 615 N N . ALA A 1 83 ? -0.468 7.569 -13.936 1.00 90.62 83 ALA A N 1
ATOM 616 C CA . ALA A 1 83 ? 0.346 6.432 -13.499 1.00 90.62 83 ALA A CA 1
ATOM 617 C C . ALA A 1 83 ? 0.400 5.315 -14.553 1.00 90.62 83 ALA A C 1
ATOM 619 O O . ALA A 1 83 ? 1.477 4.801 -14.850 1.00 90.62 83 ALA A O 1
ATOM 620 N N . SER A 1 84 ? -0.746 4.976 -15.146 1.00 94.25 84 SER A N 1
ATOM 621 C CA . SER A 1 84 ? -0.851 3.987 -16.222 1.00 94.25 84 SER A CA 1
ATOM 622 C C . SER A 1 84 ? -0.114 4.438 -17.486 1.00 94.25 84 SER A C 1
ATOM 624 O O . SER A 1 84 ? 0.583 3.634 -18.101 1.00 94.25 84 SER A O 1
ATOM 626 N N . ALA A 1 85 ? -0.192 5.726 -17.839 1.00 92.56 85 ALA A N 1
ATOM 627 C CA . ALA A 1 85 ? 0.517 6.298 -18.983 1.00 92.56 85 ALA A CA 1
ATOM 628 C C . ALA A 1 85 ? 2.035 6.261 -18.772 1.00 92.56 85 ALA A C 1
ATOM 630 O O . ALA A 1 85 ? 2.765 5.804 -19.646 1.00 92.56 85 ALA A O 1
ATOM 631 N N . LEU A 1 86 ? 2.515 6.643 -17.584 1.00 87.19 86 LEU A N 1
ATOM 632 C CA . LEU A 1 86 ? 3.931 6.539 -17.217 1.00 87.19 86 LEU A CA 1
ATOM 633 C C . LEU A 1 86 ? 4.437 5.094 -17.254 1.00 87.19 86 LEU A C 1
ATOM 635 O O . LEU A 1 86 ? 5.559 4.844 -17.690 1.00 87.19 86 LEU A O 1
ATOM 639 N N . TYR A 1 87 ? 3.611 4.149 -16.803 1.00 92.62 87 TYR A N 1
ATOM 640 C CA . TYR A 1 87 ? 3.959 2.733 -16.748 1.00 92.62 87 TYR A CA 1
ATOM 641 C C . TYR A 1 87 ? 4.084 2.086 -18.135 1.00 92.62 87 TYR A C 1
ATOM 643 O O . TYR A 1 87 ? 4.983 1.265 -18.353 1.00 92.62 87 TYR A O 1
ATOM 651 N N . LEU A 1 88 ? 3.201 2.466 -19.064 1.00 93.19 88 LEU A N 1
ATOM 652 C CA . LEU A 1 88 ? 3.182 1.940 -20.426 1.00 93.19 88 LEU A CA 1
ATOM 653 C C . LEU A 1 88 ? 4.148 2.684 -21.367 1.00 93.19 88 LEU A C 1
ATOM 655 O O . LEU A 1 88 ? 4.958 2.041 -22.024 1.00 93.19 88 LEU A O 1
ATOM 659 N N . ILE A 1 89 ? 4.117 4.021 -21.410 1.00 90.19 89 ILE A N 1
ATOM 660 C CA . ILE A 1 89 ? 4.927 4.824 -22.352 1.00 90.19 89 ILE A CA 1
ATOM 661 C C . ILE A 1 89 ? 6.409 4.802 -21.972 1.00 90.19 89 ILE A C 1
ATOM 663 O O . ILE A 1 89 ? 7.274 4.795 -22.841 1.00 90.19 89 ILE A O 1
ATOM 667 N N . ARG A 1 90 ? 6.708 4.780 -20.668 1.00 88.31 90 ARG A N 1
ATOM 668 C CA . ARG A 1 90 ? 8.074 4.798 -20.122 1.00 88.31 90 ARG A CA 1
ATOM 669 C C . ARG A 1 90 ? 8.987 5.884 -20.724 1.00 88.31 90 ARG A C 1
ATOM 671 O O . ARG A 1 90 ? 10.093 5.561 -21.155 1.00 88.31 90 ARG A O 1
ATOM 678 N N . PRO A 1 91 ? 8.566 7.167 -20.725 1.00 78.88 91 PRO A N 1
ATOM 679 C CA . PRO A 1 91 ? 9.472 8.270 -21.058 1.00 78.88 91 PRO A CA 1
ATOM 680 C C . PRO A 1 91 ? 10.661 8.290 -20.089 1.00 78.88 91 PRO A C 1
ATOM 682 O O . PRO A 1 91 ? 10.558 7.723 -19.006 1.00 78.88 91 PRO A O 1
ATOM 685 N N . ASP A 1 92 ? 11.758 8.969 -20.422 1.00 66.12 92 ASP A N 1
ATOM 686 C CA . ASP A 1 92 ? 13.045 8.792 -19.732 1.00 66.12 92 ASP A CA 1
ATOM 687 C C . ASP A 1 92 ? 12.970 8.603 -18.209 1.00 66.12 92 ASP A C 1
ATOM 689 O O . ASP A 1 92 ? 13.103 7.507 -17.708 1.00 66.12 92 ASP A O 1
ATOM 693 N N . ASN A 1 93 ? 12.667 9.582 -17.394 1.00 63.25 93 ASN A N 1
ATOM 694 C CA . ASN A 1 93 ? 12.603 9.439 -15.933 1.00 63.25 93 ASN A CA 1
ATOM 695 C C . ASN A 1 93 ? 11.310 8.778 -15.379 1.00 63.25 93 ASN A C 1
ATOM 697 O O . ASN A 1 93 ? 10.929 9.054 -14.233 1.00 63.25 93 ASN A O 1
ATOM 701 N N . TRP A 1 94 ? 10.613 7.923 -16.141 1.00 76.19 94 TRP A N 1
ATOM 702 C CA . TRP A 1 94 ? 9.281 7.409 -15.780 1.00 76.19 94 TRP A CA 1
ATOM 703 C C . TRP A 1 94 ? 9.218 6.738 -14.410 1.00 76.19 94 TRP A C 1
ATOM 705 O O . TRP A 1 94 ? 8.232 6.914 -13.703 1.00 76.19 94 TRP A O 1
ATOM 715 N N . GLN A 1 95 ? 10.258 6.009 -13.993 1.00 75.88 95 GLN A N 1
ATOM 716 C CA . GLN A 1 95 ? 10.284 5.328 -12.692 1.00 75.88 95 GLN A CA 1
ATOM 717 C C . GLN A 1 95 ? 10.213 6.326 -11.533 1.00 75.88 95 GLN A C 1
ATOM 719 O O . GLN A 1 95 ? 9.500 6.111 -10.553 1.00 75.88 95 GLN A O 1
ATOM 724 N N . PHE A 1 96 ? 10.925 7.448 -11.656 1.00 67.06 96 PHE A N 1
ATOM 725 C CA . PHE A 1 96 ? 10.912 8.517 -10.665 1.00 67.06 96 PHE A CA 1
ATOM 726 C C . PHE A 1 96 ? 9.570 9.255 -10.657 1.00 67.06 96 PHE A C 1
ATOM 728 O O . PHE A 1 96 ? 9.010 9.520 -9.590 1.00 67.06 96 PHE A O 1
ATOM 735 N N . LEU A 1 97 ? 9.028 9.555 -11.841 1.00 68.44 97 LEU A N 1
ATOM 736 C CA . LEU A 1 97 ? 7.718 10.192 -11.979 1.00 68.44 97 LEU A CA 1
ATOM 737 C C . LEU A 1 97 ? 6.598 9.303 -11.423 1.00 68.44 97 LEU A C 1
ATOM 739 O O . LEU A 1 97 ? 5.779 9.769 -10.632 1.00 68.44 97 LEU A O 1
ATOM 743 N N . LEU A 1 98 ? 6.610 8.011 -11.746 1.00 75.88 98 LEU A N 1
ATOM 744 C CA . LEU A 1 98 ? 5.666 7.029 -11.225 1.00 75.88 98 LEU A CA 1
ATOM 745 C C . LEU A 1 98 ? 5.809 6.883 -9.707 1.00 75.88 98 LEU A C 1
ATOM 747 O O . LEU A 1 98 ? 4.805 6.888 -9.001 1.00 75.88 98 LEU A O 1
ATOM 751 N N . GLY A 1 99 ? 7.041 6.862 -9.187 1.00 73.38 99 GLY A N 1
ATOM 752 C CA . GLY A 1 99 ? 7.310 6.871 -7.748 1.00 73.38 99 GLY A CA 1
ATOM 753 C C . GLY A 1 99 ? 6.688 8.072 -7.026 1.00 73.38 99 GLY A C 1
ATOM 754 O O . GLY A 1 99 ? 6.095 7.908 -5.961 1.00 73.38 99 GLY A O 1
ATOM 755 N N . LYS A 1 100 ? 6.728 9.275 -7.621 1.00 71.94 100 LYS A N 1
ATOM 756 C CA . LYS A 1 100 ? 6.037 10.460 -7.074 1.00 71.94 100 LYS A CA 1
ATOM 757 C C . LYS A 1 100 ? 4.519 10.285 -7.040 1.00 71.94 100 LYS A C 1
ATOM 759 O O . LYS A 1 100 ? 3.886 10.700 -6.067 1.00 71.94 100 LYS A O 1
ATOM 764 N N . VAL A 1 101 ? 3.937 9.699 -8.087 1.00 75.75 101 VAL A N 1
ATOM 765 C CA . VAL A 1 101 ? 2.489 9.456 -8.164 1.00 75.75 101 VAL A CA 1
ATOM 766 C C . VAL A 1 101 ? 2.060 8.416 -7.128 1.00 75.75 101 VAL A C 1
ATOM 768 O O . VAL A 1 101 ? 1.112 8.671 -6.386 1.00 75.75 101 VAL A O 1
ATOM 771 N N . VAL A 1 102 ? 2.797 7.308 -7.002 1.00 79.19 102 VAL A N 1
ATOM 772 C CA . VAL A 1 102 ? 2.559 6.270 -5.985 1.00 79.19 102 VAL A CA 1
ATOM 773 C C . VAL A 1 102 ? 2.657 6.857 -4.578 1.00 79.19 102 VAL A C 1
ATOM 775 O O . VAL A 1 102 ? 1.712 6.735 -3.805 1.00 79.19 102 VAL A O 1
ATOM 778 N N . ALA A 1 103 ? 3.724 7.597 -4.266 1.00 70.94 103 ALA A N 1
ATOM 779 C CA . ALA A 1 103 ? 3.894 8.213 -2.949 1.00 70.94 103 ALA A CA 1
ATOM 780 C C . ALA A 1 103 ? 2.776 9.218 -2.613 1.00 70.94 103 ALA A C 1
ATOM 782 O O . ALA A 1 103 ? 2.344 9.332 -1.464 1.00 70.94 103 ALA A O 1
ATOM 783 N N . ARG A 1 104 ? 2.281 9.964 -3.611 1.00 74.38 104 ARG A N 1
ATOM 784 C CA . ARG A 1 104 ? 1.128 10.858 -3.431 1.00 74.38 104 ARG A CA 1
ATOM 785 C C . ARG A 1 104 ? -0.148 10.065 -3.148 1.00 74.38 104 ARG A C 1
ATOM 787 O O . ARG A 1 104 ? -0.892 10.450 -2.250 1.00 74.38 104 ARG A O 1
ATOM 794 N N . HIS A 1 105 ? -0.388 8.987 -3.889 1.00 79.56 105 HIS A N 1
ATOM 795 C CA . HIS A 1 105 ? -1.545 8.118 -3.698 1.00 79.56 105 HIS A CA 1
ATOM 796 C C . HIS A 1 105 ? -1.539 7.457 -2.316 1.00 79.56 105 HIS A C 1
ATOM 798 O O . HIS A 1 105 ? -2.540 7.516 -1.610 1.00 79.56 105 HIS A O 1
ATOM 804 N N . GLU A 1 106 ? -0.404 6.906 -1.883 1.00 77.88 106 GLU A N 1
ATOM 805 C CA . GLU A 1 106 ? -0.251 6.312 -0.550 1.00 77.88 106 GLU A CA 1
ATOM 806 C C . GLU A 1 106 ? -0.507 7.335 0.561 1.00 77.88 106 GLU A C 1
ATOM 808 O O . GLU A 1 106 ? -1.233 7.047 1.510 1.00 77.88 106 GLU A O 1
ATOM 813 N N . ALA A 1 107 ? 0.010 8.561 0.423 1.00 72.69 107 ALA A N 1
ATOM 814 C CA . ALA A 1 107 ? -0.241 9.628 1.390 1.00 72.69 107 ALA A CA 1
ATOM 815 C C . ALA A 1 107 ? -1.727 10.024 1.460 1.00 72.69 107 ALA A C 1
ATOM 817 O O . ALA A 1 107 ? -2.241 10.275 2.550 1.00 72.69 107 ALA A O 1
ATOM 818 N N . MET A 1 108 ? -2.417 10.077 0.315 1.00 76.94 108 MET A N 1
ATOM 819 C CA . MET A 1 108 ? -3.857 10.348 0.264 1.00 76.94 108 MET A CA 1
ATOM 820 C C . MET A 1 108 ? -4.671 9.195 0.860 1.00 76.94 108 MET A C 1
ATOM 822 O O . MET A 1 108 ? -5.581 9.442 1.645 1.00 76.94 108 MET A O 1
ATOM 826 N N . SER A 1 109 ? -4.318 7.948 0.546 1.00 78.38 109 SER A N 1
ATOM 827 C CA . SER A 1 109 ? -4.986 6.761 1.087 1.00 78.38 109 SER A CA 1
ATOM 828 C C . SER A 1 109 ? -4.816 6.654 2.602 1.00 78.38 109 SER A C 1
ATOM 830 O O . SER A 1 109 ? -5.780 6.373 3.307 1.00 78.38 109 SER A O 1
ATOM 832 N N . ALA A 1 110 ? -3.613 6.918 3.117 1.00 71.62 110 ALA A N 1
ATOM 833 C CA . ALA A 1 110 ? -3.354 6.922 4.554 1.00 71.62 110 ALA A CA 1
ATOM 834 C C . ALA A 1 110 ? -4.137 8.034 5.271 1.00 71.62 110 ALA A C 1
ATOM 836 O O . ALA A 1 110 ? -4.668 7.812 6.356 1.00 71.62 110 ALA A O 1
ATOM 837 N N . GLN A 1 111 ? -4.246 9.219 4.661 1.00 75.94 111 GLN A N 1
ATOM 838 C CA . GLN A 1 111 ? -5.058 10.315 5.196 1.00 75.94 111 GLN A CA 1
ATOM 839 C C . GLN A 1 111 ? -6.550 9.942 5.244 1.00 75.94 111 GLN A C 1
ATOM 841 O O . GLN A 1 111 ? -7.196 10.165 6.264 1.00 75.94 111 GLN A O 1
ATOM 846 N N . ALA A 1 112 ? -7.077 9.326 4.183 1.00 80.69 112 ALA A N 1
ATOM 847 C CA . ALA A 1 112 ? -8.460 8.860 4.143 1.00 80.69 112 ALA A CA 1
ATOM 848 C C . ALA A 1 112 ? -8.742 7.764 5.191 1.00 80.69 112 ALA A C 1
ATOM 850 O O . ALA A 1 112 ? -9.793 7.790 5.825 1.00 80.69 112 ALA A O 1
ATOM 851 N N . GLU A 1 113 ? -7.801 6.838 5.432 1.00 79.19 113 GLU A N 1
ATOM 852 C CA . GLU A 1 113 ? -7.934 5.838 6.509 1.00 79.19 113 GLU A CA 1
ATOM 853 C C . GLU A 1 113 ? -7.983 6.507 7.891 1.00 79.19 113 GLU A C 1
ATOM 855 O O . GLU A 1 113 ? -8.786 6.116 8.736 1.00 79.19 113 GLU A O 1
ATOM 860 N N . VAL A 1 114 ? -7.166 7.539 8.130 1.00 75.62 114 VAL A N 1
ATOM 861 C CA . VAL A 1 114 ? -7.215 8.307 9.386 1.00 75.62 114 VAL A CA 1
ATOM 862 C C . VAL A 1 114 ? -8.577 8.981 9.561 1.00 75.62 114 VAL A C 1
ATOM 864 O O . VAL A 1 114 ? -9.158 8.904 10.643 1.00 75.62 114 VAL A O 1
ATOM 867 N N . GLU A 1 115 ? -9.111 9.604 8.513 1.00 81.31 115 GLU A N 1
ATOM 868 C CA . GLU A 1 115 ? -10.425 10.256 8.553 1.00 81.31 115 GLU A CA 1
ATOM 869 C C . GLU A 1 115 ? -11.568 9.258 8.797 1.00 81.31 115 GLU A C 1
ATOM 871 O O . GLU A 1 115 ? -12.438 9.527 9.630 1.00 81.31 115 GLU A O 1
ATOM 876 N N . ASP A 1 116 ? -11.536 8.080 8.163 1.00 85.94 116 ASP A N 1
ATOM 877 C CA . ASP A 1 116 ? -12.492 6.994 8.432 1.00 85.94 116 ASP A CA 1
ATOM 878 C C . ASP A 1 116 ? -12.414 6.521 9.891 1.00 85.94 116 ASP A C 1
ATOM 880 O O . ASP A 1 116 ? -13.435 6.415 10.576 1.00 85.94 116 ASP A O 1
ATOM 884 N N . LEU A 1 117 ? -11.203 6.298 10.411 1.00 77.06 117 LEU A N 1
ATOM 885 C CA . LEU A 1 117 ? -11.004 5.883 11.801 1.00 77.06 117 LEU A CA 1
ATOM 886 C C . LEU A 1 117 ? -11.522 6.931 12.793 1.00 77.06 117 LEU A C 1
ATOM 888 O O . LEU A 1 117 ? -12.170 6.562 13.774 1.00 77.06 117 LEU A O 1
ATOM 892 N N . ILE A 1 118 ? -11.299 8.222 12.530 1.00 79.81 118 ILE A N 1
ATOM 893 C CA . ILE A 1 118 ? -11.854 9.323 13.333 1.00 79.81 118 ILE A CA 1
ATOM 894 C C . ILE A 1 118 ? -13.388 9.304 13.285 1.00 79.81 118 ILE A C 1
ATOM 896 O O . ILE A 1 118 ? -14.039 9.424 14.326 1.00 79.81 118 ILE A O 1
ATOM 900 N N . GLY A 1 119 ? -13.979 9.108 12.104 1.00 81.56 119 GLY A N 1
ATOM 901 C CA . GLY A 1 119 ? -15.431 8.996 11.949 1.00 81.56 119 GLY A CA 1
ATOM 902 C C . GLY A 1 119 ? -16.016 7.830 12.752 1.00 81.56 119 GLY A C 1
ATOM 903 O O . GLY A 1 119 ? -17.001 7.993 13.477 1.00 81.56 119 GLY A O 1
ATOM 904 N N . ARG A 1 120 ? -15.370 6.662 12.691 1.00 79.81 120 ARG A N 1
ATOM 905 C CA . ARG A 1 120 ? -15.771 5.462 13.441 1.00 79.81 120 ARG A CA 1
ATOM 906 C C . ARG A 1 120 ? -15.607 5.627 14.948 1.00 79.81 120 ARG A C 1
ATOM 908 O O . ARG A 1 120 ? -16.447 5.135 15.697 1.00 79.81 120 ARG A O 1
ATOM 915 N N . LEU A 1 121 ? -14.575 6.343 15.393 1.00 76.56 121 LEU A N 1
ATOM 916 C CA . LEU A 1 121 ? -14.392 6.701 16.799 1.00 76.56 121 LEU A CA 1
ATOM 917 C C . LEU A 1 121 ? -15.534 7.570 17.316 1.00 76.56 121 LEU A C 1
ATOM 919 O O . LEU A 1 121 ? -16.145 7.230 18.327 1.00 76.56 121 LEU A O 1
ATOM 923 N N . ALA A 1 122 ? -15.879 8.632 16.586 1.00 81.50 122 ALA A N 1
ATOM 924 C CA . ALA A 1 122 ? -16.977 9.516 16.962 1.00 81.50 122 ALA A CA 1
ATOM 925 C C . ALA A 1 122 ? -18.324 8.771 17.025 1.00 81.50 122 ALA A C 1
ATOM 927 O O . ALA A 1 122 ? -19.164 9.061 17.879 1.00 81.50 122 ALA A O 1
ATOM 928 N N . GLN A 1 123 ? -18.536 7.7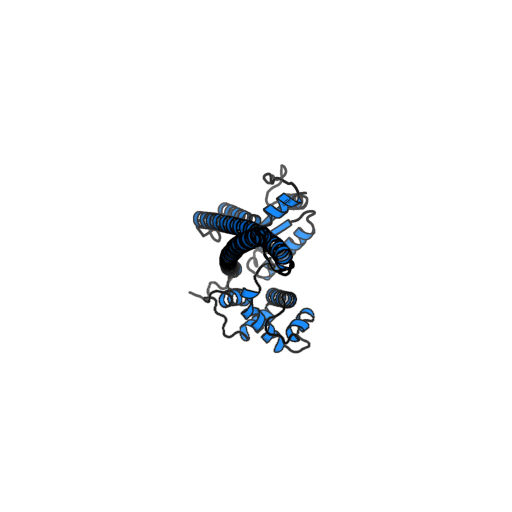95 16.137 1.00 82.56 123 GLN A N 1
ATOM 929 C CA . GLN A 1 123 ? -19.728 6.949 16.159 1.00 82.56 123 GLN A CA 1
ATOM 930 C C . GLN A 1 123 ? -19.746 6.008 17.373 1.00 82.56 123 GLN A C 1
ATOM 932 O O . GLN A 1 123 ? -20.747 5.956 18.089 1.00 82.56 123 GLN A O 1
ATOM 937 N N . ALA A 1 124 ? -18.635 5.323 17.654 1.00 74.62 124 ALA A N 1
ATOM 938 C CA . ALA A 1 124 ? -18.517 4.443 18.816 1.00 74.62 124 ALA A CA 1
ATOM 939 C C . ALA A 1 124 ? -18.688 5.208 20.143 1.00 74.62 124 ALA A C 1
ATOM 941 O O . ALA A 1 124 ? -19.331 4.713 21.071 1.00 74.62 124 ALA A O 1
ATOM 942 N N . GLU A 1 125 ? -18.176 6.440 20.231 1.00 77.69 125 GLU A N 1
ATOM 943 C CA . GLU A 1 125 ? -18.356 7.311 21.397 1.00 77.69 125 GLU A CA 1
ATOM 944 C C . GLU A 1 125 ? -19.835 7.668 21.624 1.00 77.69 125 GLU A C 1
ATOM 946 O O . GLU A 1 125 ? -20.332 7.590 22.753 1.00 77.69 125 GLU A O 1
ATOM 951 N N . LYS A 1 126 ? -20.573 8.001 20.554 1.00 83.88 126 LYS A N 1
ATOM 952 C CA . LYS A 1 126 ? -22.020 8.262 20.630 1.00 83.88 126 LYS A CA 1
ATOM 953 C C . LYS A 1 126 ? -22.791 7.038 21.115 1.00 83.88 126 LYS A C 1
ATOM 955 O O . LYS A 1 126 ? -23.610 7.165 22.026 1.00 83.88 126 LYS A O 1
ATOM 960 N N . GLU A 1 127 ? -22.504 5.860 20.567 1.00 76.81 127 GLU A N 1
ATOM 961 C CA . GLU A 1 127 ? -23.154 4.605 20.965 1.00 76.81 127 GLU A CA 1
ATOM 962 C C . GLU A 1 127 ? -22.888 4.264 22.440 1.00 76.81 127 GLU A C 1
ATOM 964 O O . GLU A 1 127 ? -23.812 3.906 23.179 1.00 76.81 127 GLU A O 1
ATOM 969 N N . ALA A 1 128 ? -21.652 4.458 22.913 1.00 75.00 128 ALA A N 1
ATOM 970 C CA . ALA A 1 128 ? -21.303 4.276 24.320 1.00 75.00 128 ALA A CA 1
ATOM 971 C C . ALA A 1 128 ? -22.047 5.271 25.234 1.00 75.00 128 ALA A C 1
ATOM 973 O O . ALA A 1 128 ? -22.579 4.887 26.285 1.00 75.00 128 ALA A O 1
ATOM 974 N N . ALA A 1 129 ? -22.142 6.543 24.830 1.00 79.00 129 ALA A N 1
ATOM 975 C CA . ALA A 1 129 ? -22.859 7.574 25.576 1.00 79.00 129 ALA A CA 1
ATOM 976 C C . ALA A 1 129 ? -24.371 7.293 25.659 1.00 79.00 129 ALA A C 1
ATOM 978 O O . ALA A 1 129 ? -24.973 7.434 26.731 1.00 79.00 129 ALA A O 1
ATOM 979 N N . GLU A 1 130 ? -24.989 6.857 24.562 1.00 81.88 130 GLU A N 1
ATOM 980 C CA . GLU A 1 130 ? -26.397 6.451 24.524 1.00 81.88 130 GLU A CA 1
ATOM 981 C C . GLU A 1 130 ? -26.655 5.206 25.377 1.00 81.88 130 GLU A C 1
ATOM 983 O O . GLU A 1 130 ? -27.592 5.192 26.182 1.00 81.88 130 GLU A O 1
ATOM 988 N N . GLY A 1 131 ? -25.786 4.194 25.288 1.00 74.12 131 GLY A N 1
ATOM 989 C CA . GLY A 1 131 ? -25.842 3.007 26.140 1.00 74.12 131 GLY A CA 1
ATOM 990 C C . GLY A 1 131 ? -25.797 3.368 27.627 1.00 74.12 131 GLY A C 1
ATOM 991 O O . GLY A 1 131 ? -26.626 2.899 28.412 1.00 74.12 131 GLY A O 1
ATOM 992 N N . LYS A 1 132 ? -24.899 4.283 28.017 1.00 82.12 132 LYS A N 1
ATOM 993 C CA . LYS A 1 132 ? -24.788 4.787 29.395 1.00 82.12 132 LYS A CA 1
ATOM 994 C C . LYS A 1 132 ? -26.064 5.489 29.867 1.00 82.12 132 LYS A C 1
ATOM 996 O O . LYS A 1 132 ? -26.504 5.245 30.994 1.00 82.12 132 LYS A O 1
ATOM 1001 N N . ARG A 1 133 ? -26.681 6.327 29.024 1.00 87.25 133 ARG A N 1
ATOM 1002 C CA . ARG A 1 133 ? -27.965 6.987 29.337 1.00 87.25 133 ARG A CA 1
ATOM 1003 C C . ARG A 1 133 ? -29.076 5.961 29.554 1.00 87.25 133 ARG A C 1
ATOM 1005 O O . ARG A 1 133 ? -29.742 5.999 30.587 1.00 87.25 133 ARG A O 1
ATOM 1012 N N . ARG A 1 134 ? -29.195 4.986 28.652 1.00 82.12 134 ARG A N 1
ATOM 1013 C CA . ARG A 1 134 ? -30.239 3.951 28.687 1.00 82.12 134 ARG A CA 1
ATOM 1014 C C . ARG A 1 134 ? -30.120 3.026 29.899 1.00 82.12 134 ARG A C 1
ATOM 1016 O O . ARG A 1 134 ? -31.121 2.686 30.524 1.00 82.12 134 ARG A O 1
ATOM 1023 N N . VAL A 1 135 ? -28.894 2.667 30.290 1.00 82.44 135 VAL A N 1
ATOM 1024 C CA . VAL A 1 135 ? -28.630 1.951 31.552 1.00 82.44 135 VAL A CA 1
ATOM 1025 C C . VAL A 1 135 ? -29.051 2.799 32.758 1.00 82.44 135 VAL A C 1
ATOM 1027 O O . VAL A 1 135 ? -29.655 2.277 33.696 1.00 82.44 135 VAL A O 1
ATOM 1030 N N . GLY A 1 136 ? -28.768 4.105 32.739 1.00 81.06 136 GLY A N 1
ATOM 1031 C CA . GLY A 1 136 ? -29.191 5.040 33.784 1.00 81.06 136 GLY A CA 1
ATOM 1032 C C . GLY A 1 136 ? -30.711 5.098 33.959 1.00 81.06 136 GLY A C 1
ATOM 1033 O O . GLY A 1 136 ? -31.202 4.983 35.083 1.00 81.06 136 GLY A O 1
ATOM 1034 N N . GLU A 1 137 ? -31.454 5.213 32.858 1.00 87.00 137 GLU A N 1
ATOM 1035 C CA . GLU A 1 137 ? -32.923 5.222 32.840 1.00 87.00 137 GLU A CA 1
ATOM 1036 C C . GLU A 1 137 ? -33.507 3.912 33.388 1.00 87.00 137 GLU A C 1
ATOM 1038 O O . GLU A 1 137 ? -34.295 3.932 34.336 1.00 87.00 137 GLU A O 1
ATOM 1043 N N . LEU A 1 138 ? -33.039 2.761 32.891 1.00 80.00 138 LEU A N 1
ATOM 1044 C CA . LEU A 1 138 ? -33.504 1.448 33.354 1.00 80.00 138 LEU A CA 1
ATOM 1045 C C . LEU A 1 138 ? -33.191 1.203 34.837 1.00 80.00 138 LEU A C 1
ATOM 1047 O O . LEU A 1 138 ? -33.997 0.606 35.551 1.00 80.00 138 LEU A O 1
ATOM 1051 N N . ARG A 1 139 ? -32.056 1.699 35.350 1.00 83.88 139 ARG A N 1
ATOM 1052 C CA . ARG A 1 139 ? -31.740 1.644 36.791 1.00 83.88 139 ARG A CA 1
ATOM 1053 C C . ARG A 1 139 ? -32.724 2.470 37.622 1.00 83.88 139 ARG A C 1
ATOM 1055 O O . ARG A 1 139 ? -33.118 2.040 38.711 1.00 83.88 139 ARG A O 1
ATOM 1062 N N . GLN A 1 140 ? -33.146 3.637 37.131 1.00 86.44 140 GLN A N 1
ATOM 1063 C CA . GLN A 1 140 ? -34.171 4.442 37.800 1.00 86.44 140 GLN A CA 1
ATOM 1064 C C . GLN A 1 140 ? -35.535 3.742 37.787 1.00 86.44 140 GLN A C 1
ATOM 1066 O O . GLN A 1 140 ? -36.219 3.726 38.815 1.00 86.44 140 GLN A O 1
ATOM 1071 N N . GLU A 1 141 ? -35.918 3.127 36.668 1.00 82.75 141 GLU A N 1
ATOM 1072 C CA . GLU A 1 141 ? -37.147 2.334 36.555 1.00 82.75 141 GLU A CA 1
ATOM 1073 C C . GLU A 1 141 ? -37.139 1.121 37.487 1.00 82.75 141 GLU A C 1
ATOM 1075 O O . GLU A 1 141 ? -38.098 0.919 38.235 1.00 82.75 141 GLU A O 1
ATOM 1080 N N . LEU A 1 142 ? -36.032 0.375 37.540 1.00 79.12 142 LEU A N 1
ATOM 1081 C CA . LEU A 1 142 ? -35.847 -0.742 38.467 1.00 79.12 142 LEU A CA 1
ATOM 1082 C C . LEU A 1 142 ? -35.997 -0.285 39.926 1.00 79.12 142 LEU A C 1
ATOM 1084 O O . LEU A 1 142 ? -36.678 -0.930 40.725 1.00 79.12 142 LEU A O 1
ATOM 1088 N N . SER A 1 143 ? -35.389 0.849 40.282 1.00 82.56 143 SER A N 1
ATOM 1089 C CA . SER A 1 143 ? -35.489 1.428 41.626 1.00 82.56 143 SER A CA 1
ATOM 1090 C C . SER A 1 143 ? -36.933 1.805 41.979 1.00 82.56 143 SER A C 1
ATOM 1092 O O . SER A 1 143 ? -37.418 1.462 43.063 1.00 82.56 143 SER A O 1
ATOM 1094 N N . LYS A 1 144 ? -37.666 2.439 41.052 1.00 83.25 144 LYS A N 1
ATOM 1095 C CA . LYS A 1 144 ? -39.095 2.759 41.215 1.00 83.25 144 LYS A CA 1
ATOM 1096 C C . LYS A 1 144 ? -39.949 1.493 41.341 1.00 83.25 144 LYS A C 1
ATOM 1098 O O . LYS A 1 144 ? -40.788 1.424 42.239 1.00 83.25 144 LYS A O 1
ATOM 1103 N N . ALA A 1 145 ? -39.707 0.475 40.515 1.00 78.50 145 ALA A N 1
ATOM 1104 C CA . ALA A 1 145 ? -40.407 -0.808 40.570 1.00 78.50 145 ALA A CA 1
ATOM 1105 C C . ALA A 1 145 ? -40.187 -1.521 41.917 1.00 78.50 145 ALA A C 1
ATOM 1107 O O . ALA A 1 145 ? -41.152 -1.943 42.553 1.00 78.50 145 ALA A O 1
ATOM 1108 N N . ARG A 1 146 ? -38.940 -1.560 42.410 1.00 79.56 146 ARG A N 1
ATOM 1109 C CA . ARG A 1 146 ? -38.586 -2.122 43.726 1.00 79.56 146 ARG A CA 1
ATOM 1110 C C . ARG A 1 146 ? -39.187 -1.334 44.896 1.00 79.56 146 ARG A C 1
ATOM 1112 O O . ARG A 1 146 ? -39.586 -1.924 45.896 1.00 79.56 146 ARG A O 1
ATOM 1119 N N . ARG A 1 147 ? -39.271 -0.002 44.807 1.00 78.94 147 ARG A N 1
ATOM 1120 C CA . ARG A 1 147 ? -39.957 0.821 45.825 1.00 78.94 147 ARG A CA 1
ATOM 1121 C C . ARG A 1 147 ? -41.466 0.572 45.826 1.00 78.94 147 ARG A C 1
ATOM 1123 O O . ARG A 1 147 ? -42.066 0.465 46.892 1.00 78.94 147 ARG A O 1
ATOM 1130 N N . ASN A 1 148 ? -42.068 0.432 44.648 1.00 71.81 148 ASN A N 1
ATOM 1131 C CA . ASN A 1 148 ? -43.498 0.175 44.492 1.00 71.81 148 ASN A CA 1
ATOM 1132 C C . ASN A 1 148 ? -43.915 -1.254 44.867 1.00 71.81 148 ASN A C 1
ATOM 1134 O O . ASN A 1 148 ? -45.083 -1.445 45.201 1.00 71.81 148 ASN A O 1
ATOM 1138 N N . SER A 1 149 ? -43.006 -2.236 44.825 1.00 67.06 149 SER A N 1
ATOM 1139 C CA . SER A 1 149 ? -43.259 -3.599 45.319 1.00 67.06 149 SER A CA 1
ATOM 1140 C C . SER A 1 149 ? -43.138 -3.721 46.842 1.00 67.06 149 SER A C 1
ATOM 1142 O O . SER A 1 149 ? -43.786 -4.577 47.432 1.00 67.06 149 SER A O 1
ATOM 1144 N N . LYS A 1 150 ? -42.359 -2.845 47.495 1.00 68.25 150 LYS A N 1
ATOM 1145 C CA . LYS A 1 150 ? -42.244 -2.770 48.965 1.00 68.25 150 LYS A CA 1
ATOM 1146 C C . LYS A 1 150 ? -43.393 -2.018 49.648 1.00 68.25 150 LYS A C 1
ATOM 1148 O O . LYS A 1 150 ? -43.531 -2.108 50.864 1.00 68.25 150 LYS A O 1
ATOM 1153 N N . ARG A 1 151 ? -44.205 -1.257 48.903 1.00 66.19 151 ARG A N 1
ATOM 1154 C CA . ARG A 1 151 ? -45.432 -0.644 49.439 1.00 66.19 151 ARG A CA 1
ATOM 1155 C C . ARG A 1 151 ? -46.517 -1.721 49.591 1.00 66.19 151 ARG A C 1
ATOM 1157 O O . ARG A 1 151 ? -46.727 -2.468 48.638 1.00 66.19 151 ARG A O 1
ATOM 1164 N N . PRO A 1 152 ? -47.236 -1.787 50.726 1.00 52.66 152 PRO A N 1
ATOM 1165 C CA . PRO A 1 152 ? -48.319 -2.750 50.902 1.00 52.66 152 PRO A CA 1
ATOM 1166 C C . PRO A 1 152 ? -49.426 -2.460 49.880 1.00 52.66 152 PRO A C 1
ATOM 1168 O O . PRO A 1 152 ? -50.047 -1.397 49.907 1.00 52.66 152 PRO A O 1
ATOM 1171 N N . LYS A 1 153 ? -49.639 -3.384 48.938 1.00 54.41 153 LYS A N 1
ATOM 1172 C CA . LYS A 1 153 ? -50.699 -3.320 47.922 1.00 54.41 153 LYS A CA 1
ATOM 1173 C C . LYS A 1 153 ? -51.769 -4.368 48.227 1.00 54.41 153 LYS A C 1
ATOM 1175 O O . LYS A 1 153 ? -51.441 -5.492 48.586 1.00 54.41 153 LYS A O 1
ATOM 1180 N N . LYS A 1 154 ? -53.040 -3.985 48.054 1.00 53.34 154 LYS A N 1
ATOM 1181 C CA . LYS A 1 154 ? -54.231 -4.838 48.239 1.00 53.34 154 LYS A CA 1
ATOM 1182 C C . LYS A 1 154 ? -54.485 -5.833 47.089 1.00 53.34 154 LYS A C 1
ATOM 1184 O O . LYS A 1 154 ? -55.395 -6.639 47.210 1.00 53.34 154 LYS A O 1
ATOM 1189 N N . GLU A 1 155 ? -53.688 -5.821 46.018 1.00 51.72 155 GLU A N 1
ATOM 1190 C CA . GLU A 1 155 ? -53.844 -6.726 44.866 1.00 51.72 155 GLU A CA 1
ATOM 1191 C C . GLU A 1 155 ? -52.503 -7.317 44.394 1.00 51.72 155 GLU A C 1
ATOM 1193 O O . GLU A 1 155 ? -51.485 -6.610 44.396 1.00 51.72 155 GLU A O 1
ATOM 1198 N N . PRO A 1 156 ? -52.483 -8.590 43.947 1.00 50.41 156 PRO A N 1
ATOM 1199 C CA . PRO A 1 156 ? -51.271 -9.261 43.498 1.00 50.41 156 PRO A CA 1
ATOM 1200 C C . PRO A 1 156 ? -50.898 -8.810 42.077 1.00 50.41 156 PRO A C 1
ATOM 1202 O O . PRO A 1 156 ? -51.472 -9.256 41.086 1.00 50.41 156 PRO A O 1
ATOM 1205 N N . GLN A 1 157 ? -49.904 -7.927 41.956 1.00 54.56 157 GLN A N 1
ATOM 1206 C CA . GLN A 1 157 ? -49.284 -7.616 40.663 1.00 54.56 157 GLN A CA 1
ATOM 1207 C C . GLN A 1 157 ? -48.196 -8.643 40.317 1.00 54.56 157 GLN A C 1
ATOM 1209 O O . GLN A 1 157 ? -47.402 -9.038 41.171 1.00 54.56 157 GLN A O 1
ATOM 1214 N N . ARG A 1 158 ? -48.164 -9.058 39.042 1.00 55.09 158 ARG A N 1
ATOM 1215 C CA . ARG A 1 158 ? -47.241 -10.063 38.488 1.00 55.09 158 ARG A CA 1
ATOM 1216 C C . ARG A 1 158 ? -45.762 -9.742 38.816 1.00 55.09 158 ARG A C 1
ATOM 1218 O O . ARG A 1 158 ? -45.312 -8.636 38.516 1.00 55.09 158 ARG A O 1
ATOM 1225 N N . PRO A 1 159 ? -44.982 -10.702 39.353 1.00 53.81 159 PRO A N 1
ATOM 1226 C CA . PRO A 1 159 ? -43.595 -10.502 39.801 1.00 53.81 159 PRO A CA 1
ATOM 1227 C C . PRO A 1 159 ? -42.533 -10.492 38.679 1.00 53.81 159 PRO A C 1
ATOM 1229 O O . PRO A 1 159 ? -41.339 -10.447 38.958 1.00 53.81 159 PRO A O 1
ATOM 1232 N N . THR A 1 160 ? -42.923 -10.521 37.404 1.00 58.97 160 THR A N 1
ATOM 1233 C CA . THR A 1 160 ? -42.018 -10.802 36.274 1.00 58.97 160 THR A CA 1
ATOM 1234 C C . THR A 1 160 ? -41.154 -9.628 35.792 1.00 58.97 160 THR A C 1
ATOM 1236 O O . THR A 1 160 ? -40.163 -9.856 35.105 1.00 58.97 160 THR A O 1
ATOM 1239 N N . ASN A 1 161 ? -41.459 -8.380 36.165 1.00 69.44 161 ASN A N 1
ATOM 1240 C CA . ASN A 1 161 ? -40.810 -7.215 35.545 1.00 69.44 161 ASN A CA 1
ATOM 1241 C C . ASN A 1 161 ? -39.408 -6.884 36.093 1.00 69.44 161 ASN A C 1
ATOM 1243 O O . ASN A 1 161 ? -38.594 -6.340 35.354 1.00 69.44 161 ASN A O 1
ATOM 1247 N N . SER A 1 162 ? -39.078 -7.186 37.358 1.00 70.56 162 SER A N 1
ATOM 1248 C CA . SER A 1 162 ? -37.774 -6.770 37.914 1.00 70.56 162 SER A CA 1
ATOM 1249 C C . SER A 1 162 ? -36.610 -7.623 37.412 1.00 70.56 162 SER A C 1
ATOM 1251 O O . SER A 1 162 ? -35.565 -7.071 37.093 1.00 70.56 162 SER A O 1
ATOM 1253 N N . SER A 1 163 ? -36.800 -8.943 37.288 1.00 76.19 163 SER A N 1
ATOM 1254 C CA . SER A 1 163 ? -35.781 -9.848 36.732 1.00 76.19 163 SER A CA 1
ATOM 1255 C C . SER A 1 163 ? -35.476 -9.499 35.276 1.00 76.19 163 SER A C 1
ATOM 1257 O O . SER A 1 163 ? -34.316 -9.391 34.901 1.00 76.19 163 SER A O 1
ATOM 1259 N N . GLN A 1 164 ? -36.512 -9.227 34.473 1.00 80.06 164 GLN A N 1
ATOM 1260 C CA . GLN A 1 164 ? -36.347 -8.832 33.071 1.00 80.06 164 GLN A CA 1
ATOM 1261 C C . GLN A 1 164 ? -35.596 -7.499 32.926 1.00 80.06 164 GLN A C 1
ATOM 1263 O O . GLN A 1 164 ? -34.750 -7.363 32.044 1.00 80.06 164 GLN A O 1
ATOM 1268 N N . LEU A 1 165 ? -35.863 -6.524 33.805 1.00 75.12 165 LEU A N 1
ATOM 1269 C CA . LEU A 1 165 ? -35.125 -5.257 33.838 1.00 75.12 165 LEU A CA 1
ATOM 1270 C C . LEU A 1 165 ? -33.663 -5.452 34.270 1.00 75.12 165 LEU A C 1
ATOM 1272 O O . LEU A 1 165 ? -32.776 -4.834 33.688 1.00 75.12 165 LEU A O 1
ATOM 1276 N N . GLU A 1 166 ? -33.390 -6.320 35.247 1.00 80.69 166 GLU A N 1
ATOM 1277 C CA . GLU A 1 166 ? -32.024 -6.651 35.681 1.00 80.69 166 GLU A CA 1
ATOM 1278 C C . GLU A 1 166 ? -31.217 -7.339 34.576 1.00 80.69 166 GLU A C 1
ATOM 1280 O O . GLU A 1 166 ? -30.074 -6.954 34.319 1.00 80.69 166 GLU A O 1
ATOM 1285 N N . ASP A 1 167 ? -31.817 -8.302 33.877 1.00 83.06 167 ASP A N 1
ATOM 1286 C CA . ASP A 1 167 ? -31.180 -8.982 32.748 1.00 83.06 167 ASP A CA 1
ATOM 1287 C C . ASP A 1 167 ? -30.938 -8.018 31.579 1.00 83.06 167 ASP A C 1
ATOM 1289 O O . ASP A 1 167 ? -29.880 -8.055 30.942 1.00 83.06 167 ASP A O 1
ATOM 1293 N N . ARG A 1 168 ? -31.865 -7.078 31.339 1.00 78.62 168 ARG A N 1
ATOM 1294 C CA . ARG A 1 168 ? -31.694 -6.032 30.323 1.00 78.62 168 ARG A CA 1
ATOM 1295 C C . ARG A 1 168 ? -30.582 -5.046 30.682 1.00 78.62 168 ARG A C 1
ATOM 1297 O O . ARG A 1 168 ? -29.806 -4.688 29.798 1.00 78.62 168 ARG A O 1
ATOM 1304 N N . ILE A 1 169 ? -30.470 -4.643 31.951 1.00 81.50 169 ILE A N 1
ATOM 1305 C CA . ILE A 1 169 ? -29.370 -3.799 32.445 1.00 81.50 169 ILE A CA 1
ATOM 1306 C C . ILE A 1 169 ? -28.033 -4.514 32.240 1.00 81.50 169 ILE A C 1
ATOM 1308 O O . ILE A 1 169 ? -27.144 -3.938 31.621 1.00 81.50 169 ILE A O 1
ATOM 1312 N N . LYS A 1 170 ? -27.910 -5.782 32.656 1.00 85.88 170 LYS A N 1
ATOM 1313 C CA . LYS A 1 170 ? -26.680 -6.570 32.459 1.00 85.88 170 LYS A CA 1
ATOM 1314 C C . LYS A 1 170 ? -26.310 -6.710 30.982 1.00 85.88 170 LYS A C 1
ATOM 1316 O O . LYS A 1 170 ? -25.139 -6.615 30.627 1.00 85.88 170 LYS A O 1
ATOM 1321 N N . SER A 1 171 ? -27.293 -6.942 30.110 1.00 84.31 171 SER A N 1
ATOM 1322 C CA . SER A 1 171 ? -27.065 -7.028 28.663 1.00 84.31 171 SER A CA 1
ATOM 1323 C C . SER A 1 171 ? -26.557 -5.708 28.080 1.00 84.31 171 SER A C 1
ATOM 1325 O O . SER A 1 171 ? -25.645 -5.732 27.256 1.00 84.31 171 SER A O 1
ATOM 1327 N N . LEU A 1 172 ? -27.119 -4.572 28.499 1.00 76.69 172 LEU A N 1
ATOM 1328 C CA . LEU A 1 172 ? -26.696 -3.253 28.025 1.00 76.69 172 LEU A CA 1
ATOM 1329 C C . LEU A 1 172 ? -25.354 -2.817 28.621 1.00 76.69 172 LEU A C 1
ATOM 1331 O O . LEU A 1 172 ? -24.579 -2.167 27.933 1.00 76.69 172 LEU A O 1
ATOM 1335 N N . GLU A 1 173 ? -25.047 -3.201 29.860 1.00 80.81 173 GLU A N 1
ATOM 1336 C CA . GLU A 1 173 ? -23.728 -2.989 30.465 1.00 80.81 173 GLU A CA 1
ATOM 1337 C C . GLU A 1 173 ? -22.643 -3.746 29.701 1.00 80.81 173 GLU A C 1
ATOM 1339 O O . GLU A 1 173 ? -21.634 -3.148 29.348 1.00 80.81 173 GLU A O 1
ATOM 1344 N N . ARG A 1 174 ? -22.890 -5.014 29.338 1.00 87.50 174 ARG A N 1
ATOM 1345 C CA . ARG A 1 174 ? -21.971 -5.779 28.479 1.00 87.50 174 ARG A CA 1
ATOM 1346 C C . ARG A 1 174 ? -21.782 -5.126 27.112 1.00 87.50 174 ARG A C 1
ATOM 1348 O O . ARG A 1 174 ? -20.656 -5.041 26.642 1.00 87.50 174 ARG A O 1
ATOM 1355 N N . ALA A 1 175 ? -22.863 -4.654 26.488 1.00 76.44 175 ALA A N 1
ATOM 1356 C CA . ALA A 1 175 ? -22.779 -3.949 25.209 1.00 76.44 175 ALA A CA 1
ATOM 1357 C C . ALA A 1 175 ? -21.994 -2.629 25.328 1.00 76.44 175 ALA A C 1
ATOM 1359 O O . ALA A 1 175 ? -21.205 -2.312 24.444 1.00 76.44 175 ALA A O 1
ATOM 1360 N N . ARG A 1 176 ? -22.161 -1.890 26.436 1.00 80.19 176 ARG A N 1
ATOM 1361 C CA . ARG A 1 176 ? -21.390 -0.673 26.734 1.00 80.19 176 ARG A CA 1
ATOM 1362 C C . ARG A 1 176 ? -19.905 -0.981 26.904 1.00 80.19 176 ARG A C 1
ATOM 1364 O O . ARG A 1 176 ? -19.084 -0.306 26.298 1.00 80.19 176 ARG A O 1
ATOM 1371 N N . ASP A 1 177 ? -19.571 -1.985 27.711 1.00 82.44 177 ASP A N 1
ATOM 1372 C CA . ASP A 1 177 ? -18.181 -2.370 27.968 1.00 82.44 177 ASP A CA 1
ATOM 1373 C C . ASP A 1 177 ? -17.491 -2.838 26.672 1.00 82.44 177 ASP A C 1
ATOM 1375 O O . ASP A 1 177 ? -16.330 -2.511 26.432 1.00 82.44 177 ASP A O 1
ATOM 1379 N N . GLU A 1 178 ? -18.205 -3.561 25.804 1.00 83.12 178 GLU A N 1
ATOM 1380 C CA . GLU A 1 178 ? -17.696 -3.973 24.491 1.00 83.12 178 GLU A CA 1
ATOM 1381 C C . GLU A 1 178 ? -17.494 -2.772 23.551 1.00 83.12 178 GLU A C 1
ATOM 1383 O O . GLU A 1 178 ? -16.450 -2.658 22.905 1.00 83.12 178 GLU A O 1
ATOM 1388 N N . ALA A 1 179 ? -18.437 -1.823 23.533 1.00 73.00 179 ALA A N 1
ATOM 1389 C CA . ALA A 1 179 ? -18.301 -0.583 22.772 1.00 73.00 179 ALA A CA 1
ATOM 1390 C C . ALA A 1 179 ? -17.103 0.254 23.259 1.00 73.00 179 ALA A C 1
ATOM 1392 O O . ALA A 1 179 ? -16.307 0.712 22.441 1.00 73.00 179 ALA A O 1
ATOM 1393 N N . GLU A 1 180 ? -16.903 0.386 24.574 1.00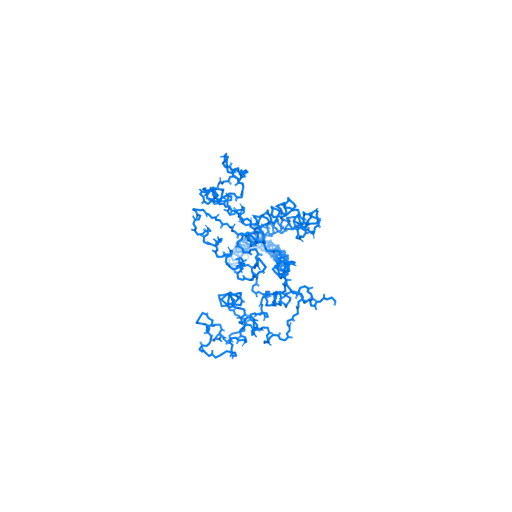 77.31 180 GLU A N 1
ATOM 1394 C CA . GLU A 1 180 ? -15.753 1.088 25.166 1.00 77.31 180 GLU A CA 1
ATOM 1395 C C . GLU A 1 180 ? -14.416 0.428 24.793 1.00 77.31 180 GLU A C 1
ATOM 1397 O O . GLU A 1 180 ? -13.458 1.126 24.451 1.00 77.31 180 GLU A O 1
ATOM 1402 N N . ARG A 1 181 ? -14.344 -0.910 24.784 1.00 84.25 181 ARG A N 1
ATOM 1403 C CA . ARG A 1 181 ? -13.152 -1.638 24.309 1.00 84.25 181 ARG A CA 1
ATOM 1404 C C . ARG A 1 181 ? -12.895 -1.402 22.827 1.00 84.25 181 ARG A C 1
ATOM 1406 O O . ARG A 1 181 ? -11.752 -1.167 22.440 1.00 84.25 181 ARG A O 1
ATOM 1413 N N . SER A 1 182 ? -13.944 -1.443 22.005 1.00 75.25 182 SER A N 1
ATOM 1414 C CA . SER A 1 182 ? -13.825 -1.186 20.568 1.00 75.25 182 SER A CA 1
ATOM 1415 C C . SER A 1 182 ? -13.346 0.242 20.288 1.00 75.25 182 SER A C 1
ATOM 1417 O O . SER A 1 182 ? -12.462 0.442 19.457 1.00 75.25 182 SER A O 1
ATOM 1419 N N . HIS A 1 183 ? -13.839 1.220 21.053 1.00 78.56 183 HIS A N 1
ATOM 1420 C CA . HIS A 1 183 ? -13.398 2.607 20.994 1.00 78.56 183 HIS A CA 1
ATOM 1421 C C . HIS A 1 183 ? -11.917 2.738 21.369 1.00 78.56 183 HIS A C 1
ATOM 1423 O O . HIS A 1 183 ? -11.154 3.350 20.628 1.00 78.56 183 HIS A O 1
ATOM 1429 N N . ALA A 1 184 ? -11.482 2.126 22.477 1.00 81.50 184 ALA A N 1
ATOM 1430 C CA . ALA A 1 184 ? -10.074 2.149 22.880 1.00 81.50 184 ALA A CA 1
ATOM 1431 C C . ALA A 1 184 ? -9.154 1.554 21.796 1.00 81.50 184 ALA A C 1
ATOM 1433 O O . ALA A 1 184 ? -8.156 2.169 21.428 1.00 81.50 184 ALA A O 1
ATOM 1434 N N . ALA A 1 185 ? -9.531 0.410 21.216 1.00 81.94 185 ALA A N 1
ATOM 1435 C CA . ALA A 1 185 ? -8.755 -0.235 20.156 1.00 81.94 185 ALA A CA 1
ATOM 1436 C C . ALA A 1 185 ? -8.677 0.610 18.871 1.00 81.94 185 ALA A C 1
ATOM 1438 O O . ALA A 1 185 ? -7.619 0.702 18.244 1.00 81.94 185 ALA A O 1
ATOM 1439 N N . LEU A 1 186 ? -9.783 1.248 18.474 1.00 75.12 186 LEU A N 1
ATOM 1440 C CA . LEU A 1 186 ? -9.803 2.163 17.330 1.00 75.12 186 LEU A CA 1
ATOM 1441 C C . LEU A 1 186 ? -8.955 3.415 17.592 1.00 75.12 186 LEU A C 1
ATOM 1443 O O . LEU A 1 186 ? -8.274 3.879 16.679 1.00 75.12 186 LEU A O 1
ATOM 1447 N N . ALA A 1 187 ? -8.949 3.927 18.825 1.00 77.00 187 ALA A N 1
ATOM 1448 C CA . ALA A 1 187 ? -8.191 5.116 19.208 1.00 77.00 187 ALA A CA 1
ATOM 1449 C C . ALA A 1 187 ? -6.686 4.845 19.155 1.00 77.00 187 ALA A C 1
ATOM 1451 O O . ALA A 1 187 ? -5.929 5.632 18.581 1.00 77.00 187 ALA A O 1
ATOM 1452 N N . ASP A 1 188 ? -6.260 3.689 19.668 1.00 84.25 188 ASP A N 1
ATOM 1453 C CA . ASP A 1 188 ? -4.871 3.245 19.573 1.00 84.25 188 ASP A CA 1
ATOM 1454 C C . ASP A 1 188 ? -4.440 3.061 18.115 1.00 84.25 188 ASP A C 1
ATOM 1456 O O . ASP A 1 188 ? -3.363 3.521 17.725 1.00 84.25 188 ASP A O 1
ATOM 1460 N N . ARG A 1 189 ? -5.292 2.458 17.274 1.00 77.50 189 ARG A N 1
ATOM 1461 C CA . ARG A 1 189 ? -5.008 2.297 15.842 1.00 77.50 189 ARG A CA 1
ATOM 1462 C C . ARG A 1 189 ? -4.899 3.642 15.121 1.00 77.50 189 ARG A C 1
ATOM 1464 O O . ARG A 1 189 ? -3.946 3.836 14.371 1.00 77.50 189 ARG A O 1
ATOM 1471 N N . ALA A 1 190 ? -5.815 4.578 15.371 1.00 73.19 190 ALA A N 1
ATOM 1472 C CA . ALA A 1 190 ? -5.768 5.919 14.788 1.00 73.19 190 ALA A CA 1
ATOM 1473 C C . ALA A 1 190 ? -4.461 6.639 15.155 1.00 73.19 190 ALA A C 1
ATOM 1475 O O . ALA A 1 190 ? -3.761 7.140 14.275 1.00 73.19 190 ALA A O 1
ATOM 1476 N N . LYS A 1 191 ? -4.066 6.589 16.434 1.00 80.50 191 LYS A N 1
ATOM 1477 C CA . LYS A 1 191 ? -2.812 7.177 16.924 1.00 80.50 191 LYS A CA 1
ATOM 1478 C C . LYS A 1 191 ? -1.576 6.547 16.275 1.00 80.50 191 LYS A C 1
ATOM 1480 O O . LYS A 1 191 ? -0.632 7.256 15.916 1.00 80.50 191 LYS A O 1
ATOM 1485 N N . GLN A 1 192 ? -1.557 5.224 16.111 1.00 81.25 192 GLN A N 1
ATOM 1486 C CA . GLN A 1 192 ? -0.462 4.527 15.430 1.00 81.25 192 GLN A CA 1
ATOM 1487 C C . GLN A 1 192 ? -0.353 4.948 13.959 1.00 81.25 192 GLN A C 1
ATOM 1489 O O . GLN A 1 192 ? 0.747 5.259 13.497 1.00 81.25 192 GLN A O 1
ATOM 1494 N N . THR A 1 193 ? -1.471 5.000 13.232 1.00 72.50 193 THR A N 1
ATOM 1495 C CA . THR A 1 193 ? -1.491 5.415 11.821 1.00 72.50 193 THR A CA 1
ATOM 1496 C C . THR A 1 193 ? -1.075 6.877 11.661 1.00 72.50 193 THR A C 1
ATOM 1498 O O . THR A 1 193 ? -0.256 7.183 10.797 1.00 72.50 193 THR A O 1
ATOM 1501 N N . GLU A 1 194 ? -1.544 7.773 12.532 1.00 76.81 194 GLU A N 1
ATOM 1502 C CA . GLU A 1 194 ? -1.139 9.183 12.534 1.00 76.81 194 GLU A CA 1
ATOM 1503 C C . GLU A 1 194 ? 0.368 9.343 12.785 1.00 76.81 194 GLU A C 1
ATOM 1505 O O . GLU A 1 194 ? 1.045 10.108 12.093 1.00 76.81 194 GLU A O 1
ATOM 1510 N N . THR A 1 195 ? 0.923 8.571 13.724 1.00 78.94 195 THR A N 1
ATOM 1511 C CA . THR A 1 195 ? 2.364 8.588 14.016 1.00 78.94 195 THR A CA 1
ATOM 1512 C C . THR A 1 195 ? 3.179 8.145 12.800 1.00 78.94 195 THR A C 1
ATOM 1514 O O . THR A 1 195 ? 4.137 8.826 12.428 1.00 78.94 195 THR A O 1
ATOM 1517 N N . LYS A 1 196 ? 2.765 7.060 12.132 1.00 73.50 196 LYS A N 1
ATOM 1518 C CA . LYS A 1 196 ? 3.401 6.573 10.896 1.00 73.50 196 LYS A CA 1
ATOM 1519 C C . LYS A 1 196 ? 3.306 7.595 9.766 1.00 73.50 196 LYS A C 1
ATOM 1521 O O . LYS A 1 196 ? 4.296 7.859 9.091 1.00 73.50 196 LYS A O 1
ATOM 1526 N N . LEU A 1 197 ? 2.140 8.219 9.587 1.00 72.19 197 LEU A N 1
ATOM 1527 C CA . LEU A 1 197 ? 1.939 9.259 8.578 1.00 72.19 197 LEU A CA 1
ATOM 1528 C C . LEU A 1 197 ? 2.842 10.469 8.839 1.00 72.19 197 LEU A C 1
ATOM 1530 O O . LEU A 1 197 ? 3.429 11.024 7.909 1.00 72.19 197 LEU A O 1
ATOM 1534 N N . ARG A 1 198 ? 2.986 10.873 10.105 1.00 75.31 198 ARG A N 1
ATOM 1535 C CA . ARG A 1 198 ? 3.890 11.953 10.500 1.00 75.31 198 ARG A CA 1
ATOM 1536 C C . ARG A 1 198 ? 5.349 11.586 10.237 1.00 75.31 198 ARG A C 1
ATOM 1538 O O . ARG A 1 198 ? 6.056 12.407 9.658 1.00 75.31 198 ARG A O 1
ATOM 1545 N N . GLN A 1 199 ? 5.790 10.384 10.608 1.00 72.44 199 GLN A N 1
ATOM 1546 C CA . GLN A 1 199 ? 7.145 9.900 10.309 1.00 72.44 199 GLN A CA 1
ATOM 1547 C C . GLN A 1 199 ? 7.416 9.920 8.804 1.00 72.44 199 GLN A C 1
ATOM 1549 O O . GLN A 1 199 ? 8.328 10.620 8.375 1.00 72.44 199 GLN A O 1
ATOM 1554 N N . ALA A 1 200 ? 6.539 9.321 7.995 1.00 63.69 200 ALA A N 1
ATOM 1555 C CA . ALA A 1 200 ? 6.675 9.305 6.540 1.00 63.69 200 ALA A CA 1
ATOM 1556 C C . ALA A 1 200 ? 6.713 10.719 5.923 1.00 63.69 200 ALA A C 1
ATOM 1558 O O . ALA A 1 200 ? 7.485 10.984 5.001 1.00 63.69 200 ALA A O 1
ATOM 1559 N N . ARG A 1 201 ? 5.911 11.667 6.437 1.00 70.31 201 ARG A N 1
ATOM 1560 C CA . ARG A 1 201 ? 5.965 13.080 6.009 1.00 70.31 201 ARG A CA 1
ATOM 1561 C C . ARG A 1 201 ? 7.300 13.738 6.355 1.00 70.31 201 ARG A C 1
ATOM 1563 O O . ARG A 1 201 ? 7.817 14.504 5.545 1.00 70.31 201 ARG A O 1
ATOM 1570 N N . THR A 1 202 ? 7.833 13.453 7.540 1.00 70.31 202 THR A N 1
ATOM 1571 C CA . THR A 1 202 ? 9.091 14.038 8.024 1.00 70.31 202 THR A CA 1
ATOM 1572 C C . THR A 1 202 ? 10.271 13.481 7.235 1.00 70.31 202 THR A C 1
ATOM 1574 O O . THR A 1 202 ? 11.044 14.252 6.679 1.00 70.31 202 THR A O 1
ATOM 1577 N N . GLU A 1 203 ? 10.332 12.160 7.067 1.00 64.50 203 GLU A N 1
ATOM 1578 C CA . GLU A 1 203 ? 11.316 11.476 6.226 1.00 64.50 203 GLU A CA 1
ATOM 1579 C C . GLU A 1 203 ? 11.275 12.001 4.791 1.00 64.50 203 GLU A C 1
ATOM 1581 O O . GLU A 1 203 ? 12.305 12.363 4.229 1.00 64.50 203 GLU A O 1
ATOM 1586 N N . ARG A 1 204 ? 10.082 12.146 4.202 1.00 62.28 204 ARG A N 1
ATOM 1587 C CA . ARG A 1 204 ? 9.937 12.724 2.862 1.00 62.28 204 ARG A CA 1
ATOM 1588 C C . ARG A 1 204 ? 10.463 14.156 2.790 1.00 62.28 204 ARG A C 1
ATOM 1590 O O . ARG A 1 204 ? 11.126 14.500 1.815 1.00 62.28 204 ARG A O 1
ATOM 1597 N N . ALA A 1 205 ? 10.144 14.996 3.771 1.00 63.09 205 ALA A N 1
ATOM 1598 C CA . ALA A 1 205 ? 10.619 16.375 3.807 1.00 63.09 205 ALA A CA 1
ATOM 1599 C C . ALA A 1 205 ? 12.147 16.437 3.951 1.00 63.09 205 ALA A C 1
ATOM 1601 O O . ALA A 1 205 ? 12.790 17.239 3.281 1.00 63.09 205 ALA A O 1
ATOM 1602 N N . GLU A 1 206 ? 12.739 15.563 4.764 1.00 61.31 206 GLU A N 1
ATOM 1603 C CA . GLU A 1 206 ? 14.190 15.444 4.899 1.00 61.31 206 GLU A CA 1
ATOM 1604 C C . GLU A 1 206 ? 14.851 14.961 3.608 1.00 61.31 206 GLU A C 1
ATOM 1606 O O . GLU A 1 206 ? 15.871 15.515 3.204 1.00 61.31 206 GLU A O 1
ATOM 1611 N N . VAL A 1 207 ? 14.258 13.980 2.927 1.00 54.88 207 VAL A N 1
ATOM 1612 C CA . VAL A 1 207 ? 14.739 13.480 1.633 1.00 54.88 207 VAL A CA 1
ATOM 1613 C C . VAL A 1 207 ? 14.653 14.563 0.561 1.00 54.88 207 VAL A C 1
ATOM 1615 O O . VAL A 1 207 ? 15.622 14.775 -0.160 1.00 54.88 207 VAL A O 1
ATOM 1618 N N . LEU A 1 208 ? 13.537 15.293 0.482 1.00 52.66 208 LEU A N 1
ATOM 1619 C CA . LEU A 1 208 ? 13.384 16.411 -0.453 1.00 52.66 208 LEU A CA 1
ATOM 1620 C C . LEU A 1 208 ? 14.383 17.529 -0.157 1.00 52.66 208 LEU A C 1
ATOM 1622 O O . LEU A 1 208 ? 15.035 18.015 -1.071 1.00 52.66 208 LEU A O 1
ATOM 1626 N N . LYS A 1 209 ? 14.574 17.877 1.117 1.00 56.41 209 LYS A N 1
ATOM 1627 C CA . LYS A 1 209 ? 15.539 18.899 1.526 1.00 56.41 209 LYS A CA 1
ATOM 1628 C C . LYS A 1 209 ? 16.977 18.490 1.207 1.00 56.41 209 LYS A C 1
ATOM 1630 O O . LYS A 1 209 ? 17.753 19.330 0.771 1.00 56.41 209 LYS A O 1
ATOM 1635 N N . LYS A 1 210 ? 17.342 17.218 1.405 1.00 51.53 210 LYS A N 1
ATOM 1636 C CA . LYS A 1 210 ? 18.655 16.681 1.006 1.00 51.53 210 LYS A CA 1
ATOM 1637 C C . LYS A 1 210 ? 18.825 16.705 -0.512 1.00 51.53 210 LYS A C 1
ATOM 1639 O O . LYS A 1 210 ? 19.874 17.112 -0.985 1.00 51.53 210 LYS A O 1
ATOM 1644 N N . PHE A 1 211 ? 17.782 16.356 -1.261 1.00 45.03 211 PHE A N 1
ATOM 1645 C CA . PHE A 1 211 ? 17.782 16.389 -2.723 1.00 45.03 211 PHE A CA 1
ATOM 1646 C C . PHE A 1 211 ? 17.915 17.817 -3.288 1.00 45.03 211 PHE A C 1
ATOM 1648 O O . PHE A 1 211 ? 18.672 18.047 -4.228 1.00 45.03 211 PHE A O 1
ATOM 1655 N N . GLU A 1 212 ? 17.222 18.789 -2.691 1.00 47.00 212 GLU A N 1
ATOM 1656 C CA . GLU A 1 212 ? 17.323 20.211 -3.043 1.00 47.00 212 GLU A CA 1
ATOM 1657 C C . GLU A 1 212 ? 18.678 20.807 -2.630 1.00 47.00 212 GLU A C 1
ATOM 1659 O O . GLU A 1 212 ? 19.287 21.548 -3.399 1.00 47.00 212 GLU A O 1
ATOM 1664 N N . ALA A 1 213 ? 19.197 20.444 -1.450 1.00 47.09 213 ALA A N 1
ATOM 1665 C CA . ALA A 1 213 ? 20.514 20.872 -0.971 1.00 47.09 213 ALA A CA 1
ATOM 1666 C C . ALA A 1 213 ? 21.675 20.250 -1.766 1.00 47.09 213 ALA A C 1
ATOM 1668 O O . ALA A 1 213 ? 22.715 20.887 -1.920 1.00 47.09 213 ALA A O 1
ATOM 1669 N N . ALA A 1 214 ? 21.488 19.047 -2.316 1.00 45.53 214 ALA A N 1
ATOM 1670 C CA . ALA A 1 214 ? 22.404 18.409 -3.263 1.00 45.53 214 ALA A CA 1
ATOM 1671 C C . ALA A 1 214 ? 22.383 19.071 -4.658 1.00 45.53 214 ALA A C 1
ATOM 1673 O O . ALA A 1 214 ? 23.017 18.582 -5.592 1.00 45.53 214 ALA A O 1
ATOM 1674 N N . GLY A 1 215 ? 21.671 20.193 -4.815 1.00 40.22 215 GLY A N 1
ATOM 1675 C CA . GLY A 1 215 ? 21.753 21.043 -5.996 1.00 40.22 215 GLY A CA 1
ATOM 1676 C C . GLY A 1 215 ? 21.103 20.452 -7.238 1.00 40.22 215 GLY A C 1
ATOM 1677 O O . GLY A 1 215 ? 21.406 20.922 -8.326 1.00 40.22 215 GLY A O 1
ATOM 1678 N N . GLY A 1 216 ? 20.236 19.440 -7.101 1.00 45.56 216 GLY A N 1
ATOM 1679 C CA . GLY A 1 216 ? 19.364 18.963 -8.175 1.00 45.56 216 GLY A CA 1
ATOM 1680 C C . GLY A 1 216 ? 20.045 18.657 -9.515 1.00 45.56 216 GLY A C 1
ATOM 1681 O O . GLY A 1 216 ? 19.367 18.710 -10.528 1.00 45.56 216 GLY A O 1
ATOM 1682 N N . ILE A 1 217 ? 21.352 18.384 -9.564 1.00 44.91 217 ILE A N 1
ATOM 1683 C CA . ILE A 1 217 ? 22.107 18.089 -10.796 1.00 44.91 217 ILE A CA 1
ATOM 1684 C C . ILE A 1 217 ? 23.296 17.180 -10.425 1.00 44.91 217 ILE A C 1
ATOM 1686 O O . ILE A 1 217 ? 24.459 17.548 -10.538 1.00 44.91 217 ILE A O 1
ATOM 1690 N N . GLY A 1 218 ? 23.019 15.982 -9.902 1.00 44.16 218 GLY A N 1
ATOM 1691 C CA . GLY A 1 218 ? 24.055 14.953 -9.691 1.00 44.16 218 GLY A CA 1
ATOM 1692 C C . GLY A 1 218 ? 24.385 14.161 -10.962 1.00 44.16 218 GLY A C 1
ATOM 1693 O O . GLY A 1 218 ? 25.431 13.529 -11.068 1.00 44.16 218 GLY A O 1
ATOM 1694 N N . TRP A 1 219 ? 23.493 14.214 -11.946 1.00 40.56 219 TRP A N 1
ATOM 1695 C CA . TRP A 1 219 ? 23.626 13.528 -13.222 1.00 40.56 219 TRP A CA 1
ATOM 1696 C C . TRP A 1 219 ? 24.143 14.538 -14.252 1.00 40.56 219 TRP A C 1
ATOM 1698 O O . TRP A 1 219 ? 23.362 15.318 -14.787 1.00 40.56 219 TRP A O 1
ATOM 1708 N N . GLY A 1 220 ? 25.466 14.598 -14.440 1.00 41.41 220 GLY A N 1
ATOM 1709 C CA . GLY A 1 220 ? 26.107 15.464 -15.443 1.00 41.41 220 GLY A CA 1
ATOM 1710 C C . GLY A 1 220 ? 27.208 16.404 -14.937 1.00 41.41 220 GLY A C 1
ATOM 1711 O O . GLY A 1 220 ? 27.745 17.170 -15.730 1.00 41.41 220 GLY A O 1
ATOM 1712 N N . SER A 1 221 ? 27.590 16.364 -13.652 1.00 47.19 221 SER A N 1
ATOM 1713 C CA . SER A 1 221 ? 28.646 17.253 -13.126 1.00 47.19 221 SER A CA 1
ATOM 1714 C C . SER A 1 221 ? 30.064 16.886 -13.588 1.00 47.19 221 SER A C 1
ATOM 1716 O O . SER A 1 221 ? 30.987 17.671 -13.387 1.00 47.19 221 SER A O 1
ATOM 1718 N N . GLY A 1 222 ? 30.263 15.695 -14.168 1.00 41.56 222 GLY A N 1
ATOM 1719 C CA . GLY A 1 222 ? 31.582 15.176 -14.551 1.00 41.56 222 GLY A CA 1
ATOM 1720 C C . GLY A 1 222 ? 32.534 14.912 -13.373 1.00 41.56 222 GLY A C 1
ATOM 1721 O O . GLY A 1 222 ? 33.629 14.397 -13.588 1.00 41.56 222 GLY A O 1
ATOM 1722 N N . ASP A 1 223 ? 32.134 15.229 -12.135 1.00 47.75 223 ASP A N 1
ATOM 1723 C CA . ASP A 1 223 ? 32.940 15.049 -10.930 1.00 47.75 223 ASP A CA 1
ATOM 1724 C C . ASP A 1 223 ? 32.584 13.716 -10.236 1.00 47.75 223 ASP A C 1
ATOM 1726 O O . ASP A 1 223 ? 31.477 13.570 -9.694 1.00 47.75 223 ASP A O 1
ATOM 1730 N N . PRO A 1 224 ? 33.512 12.740 -10.201 1.00 46.81 224 PRO A N 1
ATOM 1731 C CA . PRO A 1 224 ? 33.274 11.425 -9.610 1.00 46.81 224 PRO A CA 1
ATOM 1732 C C . PRO A 1 224 ? 32.999 11.467 -8.098 1.00 46.81 224 PRO A C 1
ATOM 1734 O O . PRO A 1 224 ? 32.343 10.564 -7.581 1.00 46.81 224 PRO A O 1
ATOM 1737 N N . ILE A 1 225 ? 33.444 12.501 -7.373 1.00 48.94 225 ILE A N 1
ATOM 1738 C CA . ILE A 1 225 ? 33.184 12.645 -5.929 1.00 48.94 225 ILE A CA 1
ATOM 1739 C C . ILE A 1 225 ? 31.745 13.111 -5.688 1.00 48.94 225 ILE A C 1
ATOM 1741 O O . ILE A 1 225 ? 31.084 12.646 -4.757 1.00 48.94 225 ILE A O 1
ATOM 1745 N N . VAL A 1 226 ? 31.245 14.014 -6.533 1.00 48.88 226 VAL A N 1
ATOM 1746 C CA . VAL A 1 226 ? 29.856 14.493 -6.483 1.00 48.88 226 VAL A CA 1
ATOM 1747 C C . VAL A 1 226 ? 28.895 13.369 -6.854 1.00 48.88 226 VAL A C 1
ATOM 1749 O O . VAL A 1 226 ? 27.906 13.163 -6.153 1.00 48.88 226 VAL A O 1
ATOM 1752 N N . LEU A 1 227 ? 29.230 12.589 -7.885 1.00 51.34 227 LEU A N 1
ATOM 1753 C CA . LEU A 1 227 ? 28.467 11.402 -8.256 1.00 51.34 227 LEU A CA 1
ATOM 1754 C C . LEU A 1 227 ? 28.466 10.360 -7.129 1.00 51.34 227 LEU A C 1
ATOM 1756 O O . LEU A 1 227 ? 27.402 9.874 -6.768 1.00 51.34 227 LEU A O 1
ATOM 1760 N N . ALA A 1 228 ? 29.615 10.058 -6.517 1.00 52.25 228 ALA A N 1
ATOM 1761 C CA . ALA A 1 228 ? 29.687 9.111 -5.402 1.00 52.25 228 ALA A CA 1
ATOM 1762 C C . ALA A 1 228 ? 28.806 9.535 -4.214 1.00 52.25 228 ALA A C 1
ATOM 1764 O O . ALA A 1 228 ? 28.048 8.718 -3.698 1.00 52.25 228 ALA A O 1
ATOM 1765 N N . ARG A 1 229 ? 28.824 10.821 -3.835 1.00 52.88 229 ARG A N 1
ATOM 1766 C CA . ARG A 1 229 ? 27.950 11.356 -2.774 1.00 52.88 229 ARG A CA 1
ATOM 1767 C C . ARG A 1 229 ? 26.472 11.273 -3.138 1.00 52.88 229 ARG A C 1
ATOM 1769 O O . ARG A 1 229 ? 25.659 10.888 -2.309 1.00 52.88 229 ARG A O 1
ATOM 1776 N N . HIS A 1 230 ? 26.132 11.584 -4.385 1.00 51.12 230 HIS A N 1
ATOM 1777 C CA . HIS A 1 230 ? 24.767 11.459 -4.892 1.00 51.12 230 HIS A CA 1
ATOM 1778 C C . HIS A 1 230 ? 24.286 10.001 -4.880 1.00 51.12 230 HIS A C 1
ATOM 1780 O O . HIS A 1 230 ? 23.144 9.719 -4.521 1.00 51.12 230 HIS A O 1
ATOM 1786 N N . LEU A 1 231 ? 25.163 9.053 -5.214 1.00 56.16 231 LEU A N 1
ATOM 1787 C CA . LEU A 1 231 ? 24.870 7.624 -5.124 1.00 56.16 231 LEU A CA 1
ATOM 1788 C C . LEU A 1 231 ? 24.732 7.163 -3.670 1.00 56.16 231 LEU A C 1
ATOM 1790 O O . LEU A 1 231 ? 23.817 6.393 -3.390 1.00 56.16 231 LEU A O 1
ATOM 1794 N N . ASP A 1 232 ? 25.553 7.663 -2.746 1.00 52.94 232 ASP A N 1
ATOM 1795 C CA . ASP A 1 232 ? 25.408 7.416 -1.306 1.00 52.94 232 ASP A CA 1
ATOM 1796 C C . ASP A 1 232 ? 24.074 7.966 -0.768 1.00 52.94 232 ASP A C 1
ATOM 1798 O O . ASP A 1 232 ? 23.382 7.293 0.003 1.00 52.94 232 ASP A O 1
ATOM 1802 N N . ASP A 1 233 ? 23.650 9.144 -1.228 1.00 51.53 233 ASP A N 1
ATOM 1803 C CA . ASP A 1 233 ? 22.362 9.738 -0.871 1.00 51.53 233 ASP A CA 1
ATOM 1804 C C . ASP A 1 233 ? 21.195 8.896 -1.408 1.00 51.53 233 ASP A C 1
ATOM 1806 O O . ASP A 1 233 ? 20.280 8.556 -0.652 1.00 51.53 233 ASP A O 1
ATOM 1810 N N . VAL A 1 234 ? 21.251 8.452 -2.669 1.00 52.31 234 VAL A N 1
ATOM 1811 C CA . VAL A 1 234 ? 20.278 7.506 -3.246 1.00 52.31 234 VAL A CA 1
ATOM 1812 C C . VAL A 1 234 ? 20.286 6.173 -2.487 1.00 52.31 234 VAL A C 1
ATOM 1814 O O . VAL A 1 234 ? 19.218 5.630 -2.196 1.00 52.31 234 VAL A O 1
ATOM 1817 N N . ALA A 1 235 ? 21.460 5.659 -2.105 1.00 52.03 235 ALA A N 1
ATOM 1818 C CA . ALA A 1 235 ? 21.597 4.453 -1.290 1.00 52.03 235 ALA A CA 1
ATOM 1819 C C . ALA A 1 235 ? 20.883 4.611 0.053 1.00 52.03 235 ALA A C 1
ATOM 1821 O O . ALA A 1 235 ? 20.167 3.704 0.477 1.00 52.03 235 ALA A O 1
ATOM 1822 N N . SER A 1 236 ? 21.049 5.766 0.703 1.00 49.31 236 SER A N 1
ATOM 1823 C CA . SER A 1 236 ? 20.446 6.067 2.000 1.00 49.31 236 SER A CA 1
ATOM 1824 C C . SER A 1 236 ? 18.916 6.131 1.923 1.00 49.31 236 SER A C 1
ATOM 1826 O O . SER A 1 236 ? 18.233 5.581 2.786 1.00 49.31 236 SER A O 1
ATOM 1828 N N . VAL A 1 237 ? 18.372 6.696 0.840 1.00 47.50 237 VAL A N 1
ATOM 1829 C CA . VAL A 1 237 ? 16.926 6.761 0.568 1.00 47.50 237 VAL A CA 1
ATOM 1830 C C . VAL A 1 237 ? 16.360 5.367 0.298 1.00 47.50 237 VAL A C 1
ATOM 1832 O O . VAL A 1 237 ? 15.321 4.989 0.835 1.00 47.50 237 VAL A O 1
ATOM 1835 N N . VAL A 1 238 ? 17.065 4.565 -0.499 1.00 46.72 238 VAL A N 1
ATOM 1836 C CA . VAL A 1 238 ? 16.647 3.204 -0.863 1.00 46.72 238 VAL A CA 1
ATOM 1837 C C . VAL A 1 238 ? 16.794 2.220 0.306 1.00 46.72 238 VAL A C 1
ATOM 1839 O O . VAL A 1 238 ? 16.014 1.268 0.419 1.00 46.72 238 VAL A O 1
ATOM 1842 N N . ALA A 1 239 ? 17.768 2.436 1.188 1.00 49.12 239 ALA A N 1
ATOM 1843 C CA . ALA A 1 239 ? 17.943 1.675 2.421 1.00 49.12 239 ALA A CA 1
ATOM 1844 C C . ALA A 1 239 ? 16.937 2.081 3.517 1.00 49.12 239 ALA A C 1
ATOM 1846 O O . ALA A 1 239 ? 16.635 1.269 4.395 1.00 49.12 239 ALA A O 1
ATOM 1847 N N . GLY A 1 240 ? 16.404 3.305 3.447 1.00 42.81 240 GLY A N 1
ATOM 1848 C CA . GLY A 1 240 ? 15.786 4.017 4.563 1.00 42.81 240 GLY A CA 1
ATOM 1849 C C . GLY A 1 240 ? 14.411 3.561 5.056 1.00 42.81 240 GLY A C 1
ATOM 1850 O O . GLY A 1 240 ? 14.093 3.885 6.187 1.00 42.81 240 GLY A O 1
ATOM 1851 N N . SER A 1 241 ? 13.601 2.804 4.306 1.00 49.53 241 SER A N 1
ATOM 1852 C CA . SER A 1 241 ? 12.189 2.598 4.717 1.00 49.53 241 SER A CA 1
ATOM 1853 C C . SER A 1 241 ? 11.757 1.157 5.022 1.00 49.53 241 SER A C 1
ATOM 1855 O O . SER A 1 241 ? 10.756 0.960 5.697 1.00 49.53 241 SER A O 1
ATOM 1857 N N . ARG A 1 242 ? 12.460 0.130 4.539 1.00 45.88 242 ARG A N 1
ATOM 1858 C CA . ARG A 1 242 ? 12.088 -1.281 4.813 1.00 45.88 242 ARG A CA 1
ATOM 1859 C C . ARG A 1 242 ? 13.282 -2.205 4.945 1.00 45.88 242 ARG A C 1
ATOM 1861 O O . ARG A 1 242 ? 13.233 -3.201 5.649 1.00 45.88 242 ARG A O 1
ATOM 1868 N N . VAL A 1 243 ? 14.369 -1.863 4.267 1.00 45.03 243 VAL A N 1
ATOM 1869 C CA . VAL A 1 243 ? 15.594 -2.656 4.217 1.00 45.03 243 VAL A CA 1
ATOM 1870 C C . VAL A 1 243 ? 16.363 -2.516 5.535 1.00 45.03 243 VAL A C 1
ATOM 1872 O O . VAL A 1 243 ? 16.725 -3.521 6.136 1.00 45.03 243 VAL A O 1
ATOM 1875 N N . ALA A 1 244 ? 16.530 -1.290 6.043 1.00 46.22 244 ALA A N 1
ATOM 1876 C CA . ALA A 1 244 ? 17.153 -1.051 7.343 1.00 46.22 244 ALA A CA 1
ATOM 1877 C C . ALA A 1 244 ? 16.345 -1.629 8.524 1.00 46.22 244 ALA A C 1
ATOM 1879 O O . ALA A 1 244 ? 16.953 -2.172 9.444 1.00 46.22 244 ALA A O 1
ATOM 1880 N N . GLU A 1 245 ? 15.008 -1.558 8.495 1.00 46.00 245 GLU A N 1
ATOM 1881 C CA . GLU A 1 245 ? 14.139 -2.170 9.518 1.00 46.00 245 GLU A CA 1
ATOM 1882 C C . GLU A 1 245 ? 14.179 -3.701 9.461 1.00 46.00 245 GLU A C 1
ATOM 1884 O O . GLU A 1 245 ? 14.489 -4.331 10.472 1.00 46.00 245 GLU A O 1
ATOM 1889 N N . TYR A 1 246 ? 14.008 -4.297 8.273 1.00 45.28 246 TYR A N 1
ATOM 1890 C CA . TYR A 1 246 ? 14.120 -5.746 8.078 1.00 45.28 246 TYR A CA 1
ATOM 1891 C C . TYR A 1 246 ? 15.478 -6.284 8.555 1.00 45.28 246 TYR A C 1
ATOM 1893 O O . TYR A 1 246 ? 15.548 -7.333 9.192 1.00 45.28 246 TYR A O 1
ATOM 1901 N N . PHE A 1 247 ? 16.577 -5.565 8.311 1.00 51.47 247 PHE A N 1
ATOM 1902 C CA . PHE A 1 247 ? 17.909 -6.008 8.733 1.00 51.47 247 PHE A CA 1
ATOM 1903 C C . PHE A 1 247 ? 18.186 -5.825 10.226 1.00 51.47 247 PHE A C 1
ATOM 1905 O O . PHE A 1 247 ? 18.877 -6.662 10.813 1.00 51.47 247 PHE A O 1
ATOM 1912 N N . ARG A 1 248 ? 17.641 -4.775 10.848 1.00 49.19 248 ARG A N 1
ATOM 1913 C CA . ARG A 1 248 ? 17.799 -4.534 12.287 1.00 49.19 248 ARG A CA 1
ATOM 1914 C C . ARG A 1 248 ? 17.005 -5.554 13.108 1.00 49.19 248 ARG A C 1
ATOM 1916 O O . ARG A 1 248 ? 17.547 -6.087 14.070 1.00 49.19 248 ARG A O 1
ATOM 1923 N N . GLU A 1 249 ? 15.779 -5.873 12.688 1.00 45.12 249 GLU A N 1
ATOM 1924 C CA . GLU A 1 249 ? 14.922 -6.864 13.358 1.00 45.12 249 GLU A CA 1
ATOM 1925 C C . GLU A 1 249 ? 15.372 -8.312 13.123 1.00 45.12 249 GLU A C 1
ATOM 1927 O O . GLU A 1 249 ? 15.318 -9.119 14.047 1.00 45.12 249 GLU A O 1
ATOM 1932 N N . THR A 1 250 ? 15.846 -8.659 11.920 1.00 45.78 250 THR A N 1
ATOM 1933 C CA . THR A 1 250 ? 16.107 -10.072 11.573 1.00 45.78 250 THR A CA 1
ATOM 1934 C C . THR A 1 250 ? 17.518 -10.547 11.940 1.00 45.78 250 THR A C 1
ATOM 1936 O O . THR A 1 250 ? 17.721 -11.739 12.151 1.00 45.78 250 THR A O 1
ATOM 1939 N N . MET A 1 251 ? 18.520 -9.656 11.990 1.00 48.88 251 MET A N 1
ATOM 1940 C CA . MET A 1 251 ? 19.940 -10.064 12.025 1.00 48.88 251 MET A CA 1
ATOM 1941 C C . MET A 1 251 ? 20.765 -9.434 13.159 1.00 48.88 251 MET A C 1
ATOM 1943 O O . MET A 1 251 ? 21.940 -9.770 13.293 1.00 48.88 251 MET A O 1
ATOM 1947 N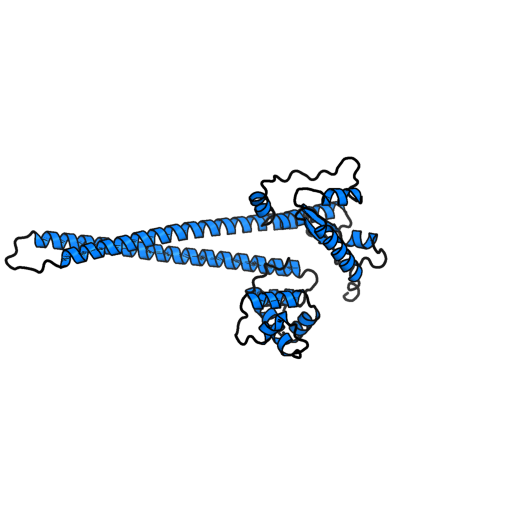 N . GLY A 1 252 ? 20.195 -8.526 13.966 1.00 45.78 252 GLY A N 1
ATOM 1948 C CA . GLY A 1 252 ? 20.863 -7.954 15.148 1.00 45.78 252 GLY A CA 1
ATOM 1949 C C . GLY A 1 252 ? 22.197 -7.245 14.864 1.00 45.78 252 GLY A C 1
ATOM 1950 O O . GLY A 1 252 ? 23.059 -7.189 15.738 1.00 45.78 252 GLY A O 1
ATOM 1951 N N . PHE A 1 253 ? 22.404 -6.750 13.640 1.00 51.44 253 PHE A N 1
ATOM 1952 C CA . PHE A 1 253 ? 23.691 -6.223 13.185 1.00 51.44 253 PHE A CA 1
ATOM 1953 C C . PHE A 1 253 ? 23.692 -4.689 13.188 1.00 51.44 253 PHE A C 1
ATOM 1955 O O . PHE A 1 253 ? 22.881 -4.071 12.496 1.00 51.44 253 PHE A O 1
ATOM 1962 N N . GLU A 1 254 ? 24.625 -4.062 13.911 1.00 49.19 254 GLU A N 1
ATOM 1963 C CA . GLU A 1 254 ? 24.874 -2.623 13.775 1.00 49.19 254 GLU A CA 1
ATOM 1964 C C . GLU A 1 254 ? 25.797 -2.352 12.571 1.00 49.19 254 GLU A C 1
ATOM 1966 O O . GLU A 1 254 ? 26.906 -2.897 12.496 1.00 49.19 254 GLU A O 1
ATOM 1971 N N . PRO A 1 255 ? 25.376 -1.534 11.590 1.00 54.34 255 PRO A N 1
ATOM 1972 C CA . PRO A 1 255 ? 26.178 -1.268 10.406 1.00 54.34 255 PRO A CA 1
ATOM 1973 C C . PRO A 1 255 ? 27.358 -0.343 10.743 1.00 54.34 255 PRO A C 1
ATOM 1975 O O . PRO A 1 255 ? 27.256 0.877 10.687 1.00 54.34 255 PRO A O 1
ATOM 1978 N N . GLY A 1 256 ? 28.514 -0.931 11.059 1.00 57.66 256 GLY A N 1
ATOM 1979 C CA . GLY A 1 256 ? 29.792 -0.213 11.072 1.00 57.66 256 GLY A CA 1
ATOM 1980 C C . GLY A 1 256 ? 30.273 0.140 9.651 1.00 57.66 256 GLY A C 1
ATOM 1981 O O . GLY A 1 256 ? 29.908 -0.554 8.691 1.00 57.66 256 GLY A O 1
ATOM 1982 N N . PRO A 1 257 ? 31.124 1.170 9.486 1.00 65.44 257 PRO A N 1
ATOM 1983 C CA . PRO A 1 257 ? 31.598 1.625 8.177 1.00 65.44 257 PRO A CA 1
ATOM 1984 C C . PRO A 1 257 ? 32.299 0.507 7.389 1.00 65.44 257 PRO A C 1
ATOM 1986 O O . PRO A 1 257 ? 32.985 -0.346 7.957 1.00 65.44 257 PRO A O 1
ATOM 1989 N N . TRP A 1 258 ? 32.126 0.491 6.065 1.00 72.31 258 TRP A N 1
ATOM 1990 C CA . TRP A 1 258 ? 32.860 -0.415 5.178 1.00 72.31 258 TRP A CA 1
ATOM 1991 C C . TRP A 1 258 ? 34.333 -0.010 5.124 1.00 72.31 258 TRP A C 1
ATOM 1993 O O . TRP A 1 258 ? 34.658 1.130 4.809 1.00 72.31 258 TRP A O 1
ATOM 2003 N N . LYS A 1 259 ? 35.226 -0.949 5.449 1.00 77.50 259 LYS A N 1
ATOM 2004 C CA . LYS A 1 259 ? 36.676 -0.772 5.334 1.00 77.50 259 LYS A CA 1
ATOM 2005 C C . LYS A 1 259 ? 37.234 -1.890 4.474 1.00 77.50 259 LYS A C 1
ATOM 2007 O O . LYS A 1 259 ? 37.074 -3.058 4.822 1.00 77.50 259 LYS A O 1
ATOM 2012 N N . LEU A 1 260 ? 37.869 -1.519 3.369 1.00 76.94 260 LEU A N 1
ATOM 2013 C CA . LEU A 1 260 ? 38.592 -2.463 2.526 1.00 76.94 260 LEU A CA 1
ATOM 2014 C C . LEU A 1 260 ? 39.775 -3.065 3.301 1.00 76.94 260 LEU A C 1
ATOM 2016 O O . LEU A 1 260 ? 40.326 -2.408 4.192 1.00 76.94 260 LEU A O 1
ATOM 2020 N N . PRO A 1 261 ? 40.176 -4.306 2.985 1.00 78.12 261 PRO A N 1
ATOM 2021 C CA . PRO A 1 261 ? 41.353 -4.904 3.588 1.00 78.12 261 PRO A CA 1
ATOM 2022 C C . PRO A 1 261 ? 42.622 -4.149 3.148 1.00 78.12 261 PRO A C 1
ATOM 2024 O O . PRO A 1 261 ? 42.654 -3.580 2.052 1.00 78.12 261 PRO A O 1
ATOM 2027 N N . PRO A 1 262 ? 43.682 -4.138 3.975 1.00 77.31 262 PRO A N 1
ATOM 2028 C CA . PRO A 1 262 ? 44.940 -3.484 3.627 1.00 77.31 262 PRO A CA 1
ATOM 2029 C C . PRO A 1 262 ? 45.481 -3.971 2.276 1.00 77.31 262 PRO A C 1
ATOM 2031 O O . PRO A 1 262 ? 45.567 -5.174 2.040 1.00 77.31 262 PRO A O 1
ATOM 2034 N N . GLY A 1 263 ? 45.842 -3.036 1.393 1.00 76.00 263 GLY A N 1
ATOM 2035 C CA . GLY A 1 263 ? 46.388 -3.338 0.064 1.00 76.00 263 GLY A CA 1
ATOM 2036 C C . GLY A 1 263 ? 45.350 -3.603 -1.033 1.00 76.00 263 GLY A C 1
ATOM 2037 O O . GLY A 1 263 ? 45.736 -3.797 -2.183 1.00 76.00 263 GLY A O 1
ATOM 2038 N N . ALA A 1 264 ? 44.050 -3.583 -0.724 1.00 77.31 264 ALA A N 1
ATOM 2039 C CA . ALA A 1 264 ? 43.006 -3.658 -1.739 1.00 77.31 264 ALA A CA 1
ATOM 2040 C C . ALA A 1 264 ? 42.672 -2.265 -2.292 1.00 77.31 264 ALA A C 1
ATOM 2042 O O . ALA A 1 264 ? 42.353 -1.341 -1.542 1.00 77.31 264 ALA A O 1
ATOM 2043 N N . LEU A 1 265 ? 42.739 -2.123 -3.617 1.00 75.50 265 LEU A N 1
ATOM 2044 C CA . LEU A 1 265 ? 42.311 -0.915 -4.320 1.00 75.50 265 LEU A CA 1
ATOM 2045 C C . LEU A 1 265 ? 40.790 -0.941 -4.527 1.00 75.50 265 LEU A C 1
ATOM 2047 O O . LEU A 1 265 ? 40.274 -2.000 -4.892 1.00 75.50 265 LEU A O 1
ATOM 2051 N N . PRO A 1 266 ? 40.059 0.172 -4.340 1.00 69.06 266 PRO A N 1
ATOM 2052 C CA . PRO A 1 266 ? 38.596 0.207 -4.462 1.00 69.06 266 PRO A CA 1
ATOM 2053 C C . PRO A 1 266 ? 38.045 -0.338 -5.787 1.00 69.06 266 PRO A C 1
ATOM 2055 O O . PRO A 1 266 ? 36.957 -0.904 -5.816 1.00 69.06 266 PRO A O 1
ATOM 2058 N N . ASP A 1 267 ? 38.812 -0.204 -6.863 1.00 69.44 267 ASP A N 1
ATOM 2059 C CA . ASP A 1 267 ? 38.497 -0.601 -8.234 1.00 69.44 267 ASP A CA 1
ATOM 2060 C C . ASP A 1 267 ? 39.165 -1.920 -8.673 1.00 69.44 267 ASP A C 1
ATOM 2062 O O . ASP A 1 267 ? 39.021 -2.345 -9.820 1.00 69.44 267 ASP A O 1
ATOM 2066 N N . GLY A 1 268 ? 39.880 -2.596 -7.769 1.00 76.06 268 GLY A N 1
ATOM 2067 C CA . GLY A 1 268 ? 40.531 -3.874 -8.042 1.00 76.06 268 GLY A CA 1
ATOM 2068 C C . GLY A 1 268 ? 39.583 -5.073 -7.936 1.00 76.06 268 GLY A C 1
ATOM 2069 O O . GLY A 1 268 ? 38.694 -5.113 -7.083 1.00 76.06 268 GLY A O 1
ATOM 2070 N N . ALA A 1 269 ? 39.835 -6.117 -8.734 1.00 75.94 269 ALA A N 1
ATOM 2071 C CA . ALA A 1 269 ? 39.085 -7.380 -8.680 1.00 75.94 269 ALA A CA 1
ATOM 2072 C C . ALA A 1 269 ? 39.043 -7.987 -7.261 1.00 75.94 269 ALA A C 1
ATOM 2074 O O . ALA A 1 269 ? 38.007 -8.487 -6.820 1.00 75.94 269 ALA A O 1
ATOM 2075 N N . ASN A 1 270 ? 40.138 -7.842 -6.509 1.00 77.69 270 ASN A N 1
ATOM 2076 C CA . ASN A 1 270 ? 40.264 -8.317 -5.129 1.00 77.69 270 ASN A CA 1
ATOM 2077 C C . ASN A 1 270 ? 39.257 -7.650 -4.170 1.00 77.69 270 ASN A C 1
ATOM 2079 O O . ASN A 1 270 ? 38.838 -8.273 -3.196 1.00 77.69 270 ASN A O 1
ATOM 2083 N N . SER A 1 271 ? 38.843 -6.406 -4.434 1.00 80.94 271 SER A N 1
ATOM 2084 C CA . SER A 1 271 ? 37.858 -5.685 -3.613 1.00 80.94 271 SER A CA 1
ATOM 2085 C C . SER A 1 271 ? 36.439 -6.181 -3.852 1.00 80.94 271 SER A C 1
ATOM 2087 O O . SER A 1 271 ? 35.666 -6.307 -2.903 1.00 80.94 271 SER A O 1
ATOM 2089 N N . ILE A 1 272 ? 36.113 -6.534 -5.098 1.00 79.81 272 ILE A N 1
ATOM 2090 C CA . ILE A 1 272 ? 34.834 -7.161 -5.443 1.00 79.81 272 ILE A CA 1
ATOM 2091 C C . ILE A 1 272 ? 34.765 -8.567 -4.849 1.00 79.81 272 ILE A C 1
ATOM 2093 O O . ILE A 1 272 ? 33.788 -8.905 -4.186 1.00 79.81 272 ILE A O 1
ATOM 2097 N N . GLU A 1 273 ? 35.824 -9.364 -4.990 1.00 81.12 273 GLU A N 1
ATOM 2098 C CA . GLU A 1 273 ? 35.892 -10.699 -4.389 1.00 81.12 273 GLU A CA 1
ATOM 2099 C C . GLU A 1 273 ? 35.790 -10.641 -2.855 1.00 81.12 273 GLU A C 1
ATOM 2101 O O . GLU A 1 273 ? 35.073 -11.435 -2.239 1.00 81.12 273 GLU A O 1
ATOM 2106 N N . TRP A 1 274 ? 36.452 -9.662 -2.228 1.00 83.81 274 TRP A N 1
ATOM 2107 C CA . TRP A 1 274 ? 36.312 -9.399 -0.799 1.00 83.81 274 TRP A CA 1
ATOM 2108 C C . TRP A 1 274 ? 34.874 -9.031 -0.425 1.00 83.81 274 TRP A C 1
ATOM 2110 O O . TRP A 1 274 ? 34.356 -9.597 0.539 1.00 83.81 274 TRP A O 1
ATOM 2120 N N . LEU A 1 275 ? 34.219 -8.142 -1.184 1.00 83.38 275 LEU A N 1
ATOM 2121 C CA . LEU A 1 275 ? 32.834 -7.715 -0.961 1.00 83.38 275 LEU A CA 1
ATOM 2122 C C . LEU A 1 275 ? 31.853 -8.895 -1.073 1.00 83.38 275 LEU A C 1
ATOM 2124 O O . LEU A 1 275 ? 30.963 -9.050 -0.240 1.00 83.38 275 LEU A O 1
ATOM 2128 N N . MET A 1 276 ? 32.056 -9.785 -2.046 1.00 81.88 276 MET A N 1
ATOM 2129 C CA . MET A 1 276 ? 31.217 -10.974 -2.248 1.00 81.88 276 MET A CA 1
ATOM 2130 C C . MET A 1 276 ? 31.321 -12.004 -1.113 1.00 81.88 276 MET A C 1
ATOM 2132 O O . MET A 1 276 ? 30.396 -12.794 -0.903 1.00 81.88 276 MET A O 1
ATOM 2136 N N . ARG A 1 277 ? 32.440 -12.007 -0.378 1.00 82.75 277 ARG A N 1
ATOM 2137 C CA . ARG A 1 277 ? 32.689 -12.890 0.776 1.00 82.75 277 ARG A CA 1
ATOM 2138 C C . ARG A 1 277 ? 32.170 -12.324 2.096 1.00 82.75 277 ARG A C 1
ATOM 2140 O O . ARG A 1 277 ? 32.305 -12.987 3.124 1.00 82.75 277 ARG A O 1
ATOM 2147 N N . GLN A 1 278 ? 31.602 -11.120 2.090 1.00 80.81 278 GLN A N 1
ATOM 2148 C CA . GLN A 1 278 ? 31.198 -10.454 3.320 1.00 80.81 278 GLN A CA 1
ATOM 2149 C C . GLN A 1 278 ? 30.030 -11.187 3.976 1.00 80.81 278 GLN A C 1
ATOM 2151 O O . GLN A 1 278 ? 29.031 -11.447 3.306 1.00 80.81 278 GLN A O 1
ATOM 2156 N N . PRO A 1 279 ? 30.120 -11.483 5.287 1.00 70.06 279 PRO A N 1
ATOM 2157 C CA . PRO A 1 279 ? 29.068 -12.179 6.022 1.00 70.06 279 PRO A CA 1
ATOM 2158 C C . PRO A 1 279 ? 27.864 -11.277 6.328 1.00 70.06 279 PRO A C 1
ATOM 2160 O O . PRO A 1 279 ? 26.850 -11.760 6.824 1.00 70.06 279 PRO A O 1
ATOM 2163 N N . ARG A 1 280 ? 27.945 -9.981 5.999 1.00 71.81 280 ARG A N 1
ATOM 2164 C CA . ARG A 1 280 ? 26.855 -9.018 6.164 1.00 71.81 280 ARG A CA 1
ATOM 2165 C C . ARG A 1 280 ? 26.214 -8.654 4.815 1.00 71.81 280 ARG A C 1
ATOM 2167 O O . ARG A 1 280 ? 26.950 -8.505 3.837 1.00 71.81 280 ARG A O 1
ATOM 2174 N N . PRO A 1 281 ? 24.879 -8.485 4.756 1.00 72.50 281 PRO A N 1
ATOM 2175 C CA . PRO A 1 281 ? 24.188 -7.942 3.589 1.00 72.50 281 PRO A CA 1
ATOM 2176 C C . PRO A 1 281 ? 24.748 -6.586 3.153 1.00 72.50 281 PRO A C 1
ATOM 2178 O O . PRO A 1 281 ? 25.219 -5.807 3.985 1.00 72.50 281 PRO A O 1
ATOM 2181 N N . PHE A 1 282 ? 24.659 -6.279 1.860 1.00 74.81 282 PHE A N 1
ATOM 2182 C CA . PHE A 1 282 ? 25.130 -5.000 1.330 1.00 74.81 282 PHE A CA 1
ATOM 2183 C C . PHE A 1 282 ? 24.314 -4.510 0.133 1.00 74.81 282 PHE A C 1
ATOM 2185 O O . PHE A 1 282 ? 23.663 -5.284 -0.574 1.00 74.81 282 PHE A O 1
ATOM 2192 N N . VAL A 1 283 ? 24.370 -3.196 -0.088 1.00 78.62 283 VAL A N 1
ATOM 2193 C CA . VAL A 1 283 ? 23.889 -2.549 -1.309 1.00 78.62 283 VAL A CA 1
ATOM 2194 C C . VAL A 1 283 ? 25.115 -2.131 -2.111 1.00 78.62 283 VAL A C 1
ATOM 2196 O O . VAL A 1 283 ? 25.964 -1.413 -1.594 1.00 78.62 283 VAL A O 1
ATOM 2199 N N . LEU A 1 284 ? 25.220 -2.604 -3.349 1.00 81.75 284 LEU A N 1
ATOM 2200 C CA . LEU A 1 284 ? 26.246 -2.191 -4.297 1.00 81.75 284 LEU A CA 1
ATOM 2201 C C . LEU A 1 284 ? 25.612 -1.272 -5.331 1.00 81.75 284 LEU A C 1
ATOM 2203 O O . LEU A 1 284 ? 24.653 -1.667 -5.994 1.00 81.75 284 LEU A O 1
ATOM 2207 N N . ILE A 1 285 ? 26.170 -0.077 -5.480 1.00 80.69 285 ILE A N 1
ATOM 2208 C CA . ILE A 1 285 ? 25.779 0.863 -6.524 1.00 80.69 285 ILE A CA 1
ATOM 2209 C C . ILE A 1 285 ? 26.900 0.925 -7.551 1.00 80.69 285 ILE A C 1
ATOM 2211 O O . ILE A 1 285 ? 28.061 1.116 -7.199 1.00 80.69 285 ILE A O 1
ATOM 2215 N N . VAL A 1 286 ? 26.543 0.713 -8.812 1.00 83.75 286 VAL A N 1
ATOM 2216 C CA . VAL A 1 286 ? 27.476 0.624 -9.930 1.00 83.75 286 VAL A CA 1
ATOM 2217 C C . VAL A 1 286 ? 27.175 1.744 -10.911 1.00 83.75 286 VAL A C 1
ATOM 2219 O O . VAL A 1 286 ? 26.065 1.820 -11.435 1.00 83.75 286 VAL A O 1
ATOM 2222 N N . ASP A 1 287 ? 28.178 2.572 -11.192 1.00 81.81 287 ASP A N 1
ATOM 2223 C CA . ASP A 1 287 ? 28.167 3.476 -12.340 1.00 81.81 287 ASP A CA 1
ATOM 2224 C C . ASP A 1 287 ? 28.278 2.641 -13.624 1.00 81.81 287 ASP A C 1
ATOM 2226 O O . ASP A 1 287 ? 29.342 2.132 -13.994 1.00 81.81 287 ASP A O 1
ATOM 2230 N N . GLY A 1 288 ? 27.133 2.453 -14.270 1.00 81.88 288 GLY A N 1
ATOM 2231 C CA . GLY A 1 288 ? 26.989 1.664 -15.479 1.00 81.88 288 GLY A CA 1
ATOM 2232 C C . GLY A 1 288 ? 27.659 2.310 -16.685 1.00 81.88 288 GLY A C 1
ATOM 2233 O O . GLY A 1 288 ? 28.106 1.581 -17.562 1.00 81.88 288 GLY A O 1
ATOM 2234 N N . HIS A 1 289 ? 27.791 3.640 -16.731 1.00 76.62 289 HIS A N 1
ATOM 2235 C CA . HIS A 1 289 ? 28.443 4.326 -17.847 1.00 76.62 289 HIS A CA 1
ATOM 2236 C C . HIS A 1 289 ? 29.961 4.123 -17.810 1.00 76.62 289 HIS A C 1
ATOM 2238 O O . HIS A 1 289 ? 30.562 3.722 -18.808 1.00 76.62 289 HIS A O 1
ATOM 2244 N N . ASN A 1 290 ? 30.576 4.298 -16.638 1.00 79.69 290 ASN A N 1
ATOM 2245 C CA . ASN A 1 290 ? 32.003 4.032 -16.449 1.00 79.69 290 ASN A CA 1
ATOM 2246 C C . ASN A 1 290 ? 32.330 2.550 -16.696 1.00 79.69 290 ASN A C 1
ATOM 2248 O O . ASN A 1 290 ? 33.286 2.213 -17.397 1.00 79.69 290 ASN A O 1
ATOM 2252 N N . LEU A 1 291 ? 31.483 1.649 -16.188 1.00 80.88 291 LEU A N 1
ATOM 2253 C CA . LEU A 1 291 ? 31.640 0.217 -16.419 1.00 80.88 291 LEU A CA 1
ATOM 2254 C C . LEU A 1 291 ? 31.485 -0.148 -17.906 1.00 80.88 291 LEU A C 1
ATOM 2256 O O . LEU A 1 291 ? 32.284 -0.925 -18.428 1.00 80.88 291 LEU A O 1
ATOM 2260 N N . ALA A 1 292 ? 30.521 0.452 -18.604 1.00 82.44 292 ALA A N 1
ATOM 2261 C CA . ALA A 1 292 ? 30.323 0.255 -20.035 1.00 82.44 292 ALA A CA 1
ATOM 2262 C C . ALA A 1 292 ? 31.518 0.741 -20.859 1.00 82.44 292 ALA A C 1
ATOM 2264 O O . ALA A 1 292 ? 31.982 0.007 -21.729 1.00 82.44 292 ALA A O 1
ATOM 2265 N N . HIS A 1 293 ? 32.087 1.905 -20.532 1.00 78.50 293 HIS A N 1
ATOM 2266 C CA . HIS A 1 293 ? 33.296 2.403 -21.190 1.00 78.50 293 HIS A CA 1
ATOM 2267 C C . HIS A 1 293 ? 34.525 1.522 -20.957 1.00 78.50 293 HIS A C 1
ATOM 2269 O O . HIS A 1 293 ? 35.378 1.441 -21.837 1.00 78.50 293 HIS A O 1
ATOM 2275 N N . LYS A 1 294 ? 34.620 0.837 -19.812 1.00 79.06 294 LYS A N 1
ATOM 2276 C CA . LYS A 1 294 ? 35.713 -0.109 -19.537 1.00 79.06 294 LYS A CA 1
ATOM 2277 C C . LYS A 1 294 ? 35.543 -1.455 -20.243 1.00 79.06 294 LYS A C 1
ATOM 2279 O O . LYS A 1 294 ? 36.544 -2.080 -20.577 1.00 79.06 294 LYS A O 1
ATOM 2284 N N . ILE A 1 295 ? 34.306 -1.912 -20.445 1.00 78.12 295 ILE A N 1
ATOM 2285 C CA . ILE A 1 295 ? 34.014 -3.217 -21.059 1.00 78.12 295 ILE A CA 1
ATOM 2286 C C . ILE A 1 295 ? 33.990 -3.114 -22.587 1.00 78.12 295 ILE A C 1
ATOM 2288 O O . ILE A 1 295 ? 34.623 -3.916 -23.271 1.00 78.12 295 ILE A O 1
ATOM 2292 N N . ARG A 1 296 ? 33.282 -2.119 -23.128 1.00 80.69 296 ARG A N 1
ATOM 2293 C CA . ARG A 1 296 ? 33.199 -1.845 -24.566 1.00 80.69 296 ARG A CA 1
ATOM 2294 C C . ARG A 1 296 ? 33.211 -0.335 -24.808 1.00 80.69 296 ARG A C 1
ATOM 2296 O O . ARG A 1 296 ? 32.143 0.267 -24.919 1.00 80.69 296 ARG A O 1
ATOM 2303 N N . PRO A 1 297 ? 34.399 0.279 -24.950 1.00 75.94 297 PRO A N 1
ATOM 2304 C CA . PRO A 1 297 ? 34.523 1.721 -25.156 1.00 75.94 297 PRO A CA 1
ATOM 2305 C C . PRO A 1 297 ? 33.696 2.225 -26.346 1.00 75.94 297 PRO A C 1
ATOM 2307 O O . PRO A 1 297 ? 33.081 3.282 -26.264 1.00 75.94 297 PRO A O 1
ATOM 2310 N N . GLU A 1 298 ? 33.637 1.437 -27.423 1.00 75.06 298 GLU A N 1
ATOM 2311 C CA . GLU A 1 298 ? 33.012 1.826 -28.695 1.00 75.06 298 GLU A CA 1
ATOM 2312 C C . GLU A 1 298 ? 31.488 1.640 -28.733 1.00 75.06 298 GLU A C 1
ATOM 2314 O O . GLU A 1 298 ? 30.819 2.151 -29.623 1.00 75.06 298 GLU A O 1
ATOM 2319 N N . SER A 1 299 ? 30.915 0.927 -27.760 1.00 75.62 299 SER A N 1
ATOM 2320 C CA . SER A 1 299 ? 29.466 0.680 -27.667 1.00 75.62 299 SER A CA 1
ATOM 2321 C C . SER A 1 299 ? 28.938 0.878 -26.246 1.00 75.62 299 SER A C 1
ATOM 2323 O O . SER A 1 299 ? 27.930 0.283 -25.854 1.00 75.62 299 SER A O 1
ATOM 2325 N N . ALA A 1 300 ? 29.597 1.742 -25.470 1.00 67.75 300 ALA A N 1
ATOM 2326 C CA . ALA A 1 300 ? 29.289 1.989 -24.063 1.00 67.75 300 ALA A CA 1
ATOM 2327 C C . ALA A 1 300 ? 27.856 2.511 -23.834 1.00 67.75 300 ALA A C 1
ATOM 2329 O O . ALA A 1 300 ? 27.257 2.273 -22.787 1.00 67.75 300 ALA A O 1
ATOM 2330 N N . ALA A 1 301 ? 27.282 3.192 -24.829 1.00 68.44 301 ALA A N 1
ATOM 2331 C CA . ALA A 1 301 ? 25.915 3.704 -24.784 1.00 68.44 301 ALA A CA 1
ATOM 2332 C C . ALA A 1 301 ? 24.845 2.703 -25.266 1.00 68.44 301 ALA A C 1
ATOM 2334 O O . ALA A 1 301 ? 23.655 2.967 -25.092 1.00 68.44 301 ALA A O 1
ATOM 2335 N N . SER A 1 302 ? 25.238 1.573 -25.868 1.00 76.31 302 SER A N 1
ATOM 2336 C CA . SER A 1 302 ? 24.298 0.627 -26.486 1.00 76.31 302 SER A CA 1
ATOM 2337 C C . SER A 1 302 ? 23.477 -0.156 -25.457 1.00 76.31 302 SER A C 1
ATOM 2339 O O . SER A 1 302 ? 23.950 -0.438 -24.353 1.00 76.31 302 SER A O 1
ATOM 2341 N N . ALA A 1 303 ? 22.252 -0.535 -25.832 1.00 74.56 303 ALA A N 1
ATOM 2342 C CA . ALA A 1 303 ? 21.387 -1.384 -25.011 1.00 74.56 303 ALA A CA 1
ATOM 2343 C C . ALA A 1 303 ? 22.037 -2.749 -24.718 1.00 74.56 303 ALA A C 1
ATOM 2345 O O . ALA A 1 303 ? 22.043 -3.182 -23.570 1.00 74.56 303 ALA A O 1
ATOM 2346 N N . ASP A 1 304 ? 22.699 -3.348 -25.711 1.00 74.88 304 ASP A N 1
ATOM 2347 C CA . ASP A 1 304 ? 23.387 -4.637 -25.573 1.00 74.88 304 ASP A CA 1
ATOM 2348 C C . ASP A 1 304 ? 24.469 -4.609 -24.482 1.00 74.88 304 ASP A C 1
ATOM 2350 O O . ASP A 1 304 ? 24.563 -5.524 -23.663 1.00 74.88 304 ASP A O 1
ATOM 2354 N N . THR A 1 305 ? 25.258 -3.530 -24.411 1.00 77.31 305 THR A N 1
ATOM 2355 C CA . THR A 1 305 ? 26.269 -3.355 -23.354 1.00 77.31 305 THR A CA 1
ATOM 2356 C C . THR A 1 305 ? 25.617 -3.201 -21.975 1.00 77.31 305 THR A C 1
ATOM 2358 O O . THR A 1 305 ? 26.138 -3.716 -20.982 1.00 77.31 305 THR A O 1
ATOM 2361 N N . ARG A 1 306 ? 24.456 -2.536 -21.887 1.00 79.62 306 ARG A N 1
ATOM 2362 C CA . ARG A 1 306 ? 23.700 -2.407 -20.626 1.00 79.62 306 ARG A CA 1
ATOM 2363 C C . ARG A 1 306 ? 23.158 -3.757 -20.156 1.00 79.62 306 ARG A C 1
ATOM 2365 O O . ARG A 1 306 ? 23.233 -4.056 -18.961 1.00 79.62 306 ARG A O 1
ATOM 2372 N N . ASP A 1 307 ? 22.662 -4.575 -21.076 1.00 76.25 307 ASP A N 1
ATOM 2373 C CA . ASP A 1 307 ? 22.137 -5.911 -20.784 1.00 76.25 307 ASP A CA 1
ATOM 2374 C C . ASP A 1 307 ? 23.245 -6.889 -20.388 1.00 76.25 307 ASP A C 1
ATOM 2376 O O . ASP A 1 307 ? 23.071 -7.676 -19.451 1.00 76.25 307 ASP A O 1
ATOM 2380 N N . GLU A 1 308 ? 24.412 -6.801 -21.029 1.00 80.44 308 GLU A N 1
ATOM 2381 C CA . GLU A 1 308 ? 25.602 -7.571 -20.664 1.00 80.44 308 GLU A CA 1
ATOM 2382 C C . GLU A 1 308 ? 26.075 -7.232 -19.237 1.00 80.44 308 GLU A C 1
ATOM 2384 O O . GLU A 1 308 ? 26.324 -8.133 -18.426 1.00 80.44 308 GLU A O 1
ATOM 2389 N N . ILE A 1 309 ? 26.125 -5.940 -18.889 1.00 83.88 309 ILE A N 1
ATOM 2390 C CA . ILE A 1 309 ? 26.473 -5.464 -17.540 1.00 83.88 309 ILE A CA 1
ATOM 2391 C C . ILE A 1 309 ? 25.463 -5.953 -16.500 1.00 83.88 309 ILE A C 1
ATOM 2393 O O . ILE A 1 309 ? 25.849 -6.500 -15.461 1.00 83.88 309 ILE A O 1
ATOM 2397 N N . SER A 1 310 ? 24.170 -5.797 -16.784 1.00 79.69 310 SER A N 1
ATOM 2398 C CA . SER A 1 310 ? 23.082 -6.281 -15.932 1.00 79.69 310 SER A CA 1
ATOM 2399 C C . SER A 1 310 ? 23.200 -7.783 -15.666 1.00 79.69 310 SER A C 1
ATOM 2401 O O . SER A 1 310 ? 23.134 -8.214 -14.511 1.00 79.69 310 SER A O 1
ATOM 2403 N N . HIS A 1 311 ? 23.463 -8.585 -16.701 1.00 80.50 311 HIS A N 1
ATOM 2404 C CA . HIS A 1 311 ? 23.672 -10.028 -16.570 1.00 80.50 311 HIS A CA 1
ATOM 2405 C C . HIS A 1 311 ? 24.918 -10.376 -15.750 1.00 80.50 311 HIS A C 1
ATOM 2407 O O . HIS A 1 311 ? 24.872 -11.273 -14.902 1.00 80.50 311 HIS A O 1
ATOM 2413 N N . ALA A 1 312 ? 26.037 -9.681 -15.961 1.00 80.94 312 ALA A N 1
ATOM 2414 C CA . ALA A 1 312 ? 27.260 -9.910 -15.195 1.00 80.94 312 ALA A CA 1
ATOM 2415 C C . ALA A 1 312 ? 27.055 -9.635 -13.695 1.00 80.94 312 ALA A C 1
ATOM 2417 O O . ALA A 1 312 ? 27.454 -10.442 -12.851 1.00 80.94 312 ALA A O 1
ATOM 2418 N N . LEU A 1 313 ? 26.358 -8.551 -13.35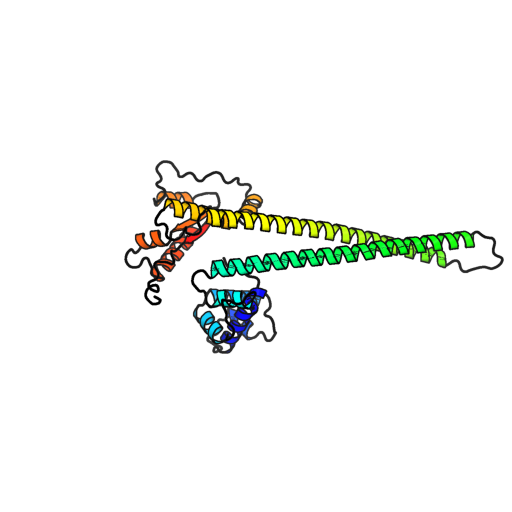9 1.00 84.56 313 LEU A N 1
ATOM 2419 C CA . LEU A 1 313 ? 26.066 -8.167 -11.979 1.00 84.56 313 LEU A CA 1
ATOM 2420 C C . LEU A 1 313 ? 24.998 -9.055 -11.326 1.00 84.56 313 LEU A C 1
ATOM 2422 O O . LEU A 1 313 ? 25.093 -9.361 -10.134 1.00 84.56 313 LEU A O 1
ATOM 2426 N N . ALA A 1 314 ? 24.028 -9.546 -12.101 1.00 77.06 314 ALA A N 1
ATOM 2427 C CA . ALA A 1 314 ? 23.091 -10.570 -11.648 1.00 77.06 314 ALA A CA 1
ATOM 2428 C C . ALA A 1 314 ? 23.815 -11.884 -11.312 1.00 77.06 314 ALA A C 1
ATOM 2430 O O . ALA A 1 314 ? 23.565 -12.470 -10.257 1.00 77.06 314 ALA A O 1
ATOM 2431 N N . ARG A 1 315 ? 24.774 -12.314 -12.147 1.00 80.50 315 ARG A N 1
ATOM 2432 C CA . ARG A 1 315 ? 25.629 -13.473 -11.841 1.00 80.50 315 ARG A CA 1
ATOM 2433 C C . ARG A 1 315 ? 26.447 -13.243 -10.577 1.00 80.50 315 ARG A C 1
ATOM 2435 O O . ARG A 1 315 ? 26.474 -14.123 -9.724 1.00 80.50 315 ARG A O 1
ATOM 2442 N N . MET A 1 316 ? 27.059 -12.074 -10.409 1.00 82.69 316 MET A N 1
ATOM 2443 C CA . MET A 1 316 ? 27.798 -11.737 -9.188 1.00 82.69 316 MET A CA 1
ATOM 2444 C C . MET A 1 316 ? 26.907 -11.850 -7.938 1.00 82.69 316 MET A C 1
ATOM 2446 O O . MET A 1 316 ? 27.301 -12.486 -6.963 1.00 82.69 316 MET A O 1
ATOM 2450 N N . LYS A 1 317 ? 25.678 -11.321 -7.989 1.00 79.88 317 LYS A N 1
ATOM 2451 C CA . LYS A 1 317 ? 24.687 -11.443 -6.906 1.00 79.88 317 LYS A CA 1
ATOM 2452 C C . LYS A 1 317 ? 24.343 -12.901 -6.567 1.00 79.88 317 LYS A C 1
ATOM 2454 O O . LYS A 1 317 ? 24.102 -13.212 -5.409 1.00 79.88 317 LYS A O 1
ATOM 2459 N N . LEU A 1 318 ? 24.316 -13.806 -7.545 1.00 75.44 318 LEU A N 1
ATOM 2460 C CA . LEU A 1 318 ? 24.071 -15.234 -7.285 1.00 75.44 318 LEU A CA 1
ATOM 2461 C C . LEU A 1 318 ? 25.246 -15.923 -6.576 1.00 75.44 318 LEU A C 1
ATOM 2463 O O . LEU A 1 318 ? 25.043 -16.907 -5.873 1.00 75.44 318 LEU A O 1
ATOM 2467 N N . HIS A 1 319 ? 26.464 -15.408 -6.744 1.00 78.38 319 HIS A N 1
ATOM 2468 C CA . HIS A 1 319 ? 27.675 -15.968 -6.140 1.00 78.38 319 HIS A CA 1
ATOM 2469 C C . HIS A 1 319 ? 27.991 -15.375 -4.758 1.00 78.38 319 HIS A C 1
ATOM 2471 O O . HIS A 1 319 ? 28.900 -15.856 -4.076 1.00 78.38 319 HIS A O 1
ATOM 2477 N N . THR A 1 320 ? 27.265 -14.342 -4.318 1.00 79.38 320 THR A N 1
ATOM 2478 C CA . THR A 1 320 ? 27.428 -13.788 -2.971 1.00 79.38 320 THR A CA 1
ATOM 2479 C C . THR A 1 320 ? 26.763 -14.686 -1.939 1.00 79.38 320 THR A C 1
ATOM 2481 O O . THR A 1 320 ? 25.608 -15.074 -2.092 1.00 79.38 320 THR A O 1
ATOM 2484 N N . LYS A 1 321 ? 27.470 -14.983 -0.843 1.00 71.19 321 LYS A N 1
ATOM 2485 C CA . LYS A 1 321 ? 26.948 -15.829 0.250 1.00 71.19 321 LYS A CA 1
ATOM 2486 C C . LYS A 1 321 ? 25.927 -15.117 1.145 1.00 71.19 321 LYS A C 1
ATOM 2488 O O . LYS A 1 321 ? 25.429 -15.704 2.101 1.00 71.19 321 LYS A O 1
ATOM 2493 N N . THR A 1 322 ? 25.648 -13.851 0.863 1.00 72.31 322 THR A N 1
ATOM 2494 C CA . THR A 1 322 ? 24.791 -12.972 1.654 1.00 72.31 322 THR A CA 1
ATOM 2495 C C . THR A 1 322 ? 23.828 -12.204 0.766 1.00 72.31 322 THR A C 1
ATOM 2497 O O . THR A 1 322 ? 23.961 -12.175 -0.457 1.00 72.31 322 THR A O 1
ATOM 2500 N N . VAL A 1 323 ? 22.814 -11.600 1.387 1.00 69.00 323 VAL A N 1
ATOM 2501 C CA . VAL A 1 323 ? 21.815 -10.803 0.673 1.00 69.00 323 VAL A CA 1
ATOM 2502 C C . VAL A 1 323 ? 22.487 -9.555 0.093 1.00 69.00 323 VAL A C 1
ATOM 2504 O O . VAL A 1 323 ? 22.778 -8.603 0.814 1.00 69.00 323 VAL A O 1
ATOM 2507 N N . ALA A 1 324 ? 22.718 -9.561 -1.219 1.00 75.50 324 ALA A N 1
ATOM 2508 C CA . ALA A 1 324 ? 23.262 -8.430 -1.960 1.00 75.50 324 ALA A CA 1
ATOM 2509 C C . ALA A 1 324 ? 22.172 -7.762 -2.811 1.00 75.50 324 ALA A C 1
ATOM 2511 O O . ALA A 1 324 ? 21.483 -8.412 -3.607 1.00 75.50 324 ALA A O 1
ATOM 2512 N N . ARG A 1 325 ? 22.021 -6.442 -2.674 1.00 76.50 325 ARG A N 1
ATOM 2513 C CA . ARG A 1 325 ? 21.210 -5.621 -3.581 1.00 76.50 325 ARG A CA 1
ATOM 2514 C C . ARG A 1 325 ? 22.148 -4.866 -4.508 1.00 76.50 325 ARG A C 1
ATOM 2516 O O . ARG A 1 325 ? 22.902 -4.023 -4.048 1.00 76.50 325 ARG A O 1
ATOM 2523 N N . VAL A 1 326 ? 22.086 -5.152 -5.802 1.00 80.06 326 VAL A N 1
ATOM 2524 C CA . VAL A 1 326 ? 22.895 -4.453 -6.805 1.00 80.06 326 VAL A CA 1
ATOM 2525 C C . VAL A 1 326 ? 22.008 -3.464 -7.551 1.00 80.06 326 VAL A C 1
ATOM 2527 O O . VAL A 1 326 ? 20.912 -3.826 -7.981 1.00 80.06 326 VAL A O 1
ATOM 2530 N N . ILE A 1 327 ? 22.460 -2.220 -7.653 1.00 78.69 327 ILE A N 1
ATOM 2531 C CA . ILE A 1 327 ? 21.795 -1.121 -8.351 1.00 78.69 327 ILE A CA 1
ATOM 2532 C C . ILE A 1 327 ? 22.780 -0.604 -9.393 1.00 78.69 327 ILE A C 1
ATOM 2534 O O . ILE A 1 327 ? 23.899 -0.237 -9.051 1.00 78.69 327 ILE A O 1
ATOM 2538 N N . VAL A 1 328 ? 22.370 -0.590 -10.657 1.00 80.62 328 VAL A N 1
ATOM 2539 C CA . VAL A 1 328 ? 23.183 -0.079 -11.766 1.00 80.62 328 VAL A CA 1
ATOM 2540 C C . VAL A 1 328 ? 22.583 1.229 -12.243 1.00 80.62 328 VAL A C 1
ATOM 2542 O O . VAL A 1 328 ? 21.365 1.351 -12.358 1.00 80.62 328 VAL A O 1
ATOM 2545 N N . VAL A 1 329 ? 23.444 2.204 -12.483 1.00 79.81 329 VAL A N 1
ATOM 2546 C CA . VAL A 1 329 ? 23.099 3.605 -12.704 1.00 79.81 329 VAL A CA 1
ATOM 2547 C C . VAL A 1 329 ? 23.697 4.015 -14.048 1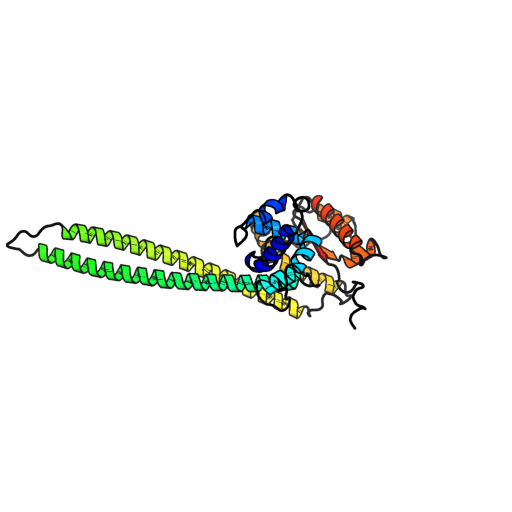.00 79.81 329 VAL A C 1
ATOM 2549 O O . VAL A 1 329 ? 24.913 4.097 -14.172 1.00 79.81 329 VAL A O 1
ATOM 2552 N N . PHE A 1 330 ? 22.859 4.224 -15.066 1.00 76.81 330 PHE A N 1
ATOM 2553 C CA . PHE A 1 330 ? 23.285 4.658 -16.404 1.00 76.81 330 PHE A CA 1
ATOM 2554 C C . PHE A 1 330 ? 22.913 6.122 -16.638 1.00 76.81 330 PHE A C 1
ATOM 2556 O O . PHE A 1 330 ? 21.791 6.520 -16.330 1.00 76.81 330 PHE A O 1
ATOM 2563 N N . ASP A 1 331 ? 23.834 6.907 -17.202 1.00 66.88 331 ASP A N 1
ATOM 2564 C CA . ASP A 1 331 ? 23.561 8.283 -17.625 1.00 66.88 331 ASP A CA 1
ATOM 2565 C C . ASP A 1 331 ? 22.612 8.295 -18.842 1.00 66.88 331 ASP A C 1
ATOM 2567 O O . ASP A 1 331 ? 22.755 7.505 -19.779 1.00 66.88 331 ASP A O 1
ATOM 2571 N N . SER A 1 332 ? 21.622 9.187 -18.810 1.00 54.94 332 SER A N 1
ATOM 2572 C CA . SER A 1 332 ? 20.613 9.368 -19.865 1.00 54.94 332 SER A CA 1
ATOM 2573 C C . SER A 1 332 ? 21.079 10.313 -20.980 1.00 54.94 332 SER A C 1
ATOM 2575 O O . SER A 1 332 ? 20.537 10.265 -22.081 1.00 54.94 332 SER A O 1
ATOM 2577 N N . SER A 1 333 ? 22.125 11.115 -20.740 1.00 48.53 333 SER A N 1
ATOM 2578 C CA . SER A 1 333 ? 22.644 12.115 -21.688 1.00 48.53 333 SER A CA 1
ATOM 2579 C C . SER A 1 333 ? 23.446 11.537 -22.863 1.00 48.53 333 SER A C 1
ATOM 2581 O O . SER A 1 333 ? 23.686 12.231 -23.846 1.00 48.53 333 SER A O 1
ATOM 2583 N N . VAL A 1 334 ? 23.826 10.258 -22.800 1.00 47.72 334 VAL A N 1
ATOM 2584 C CA . VAL A 1 334 ? 24.652 9.584 -23.824 1.00 47.72 334 VAL A CA 1
ATOM 2585 C C . VAL A 1 334 ? 23.796 8.766 -24.803 1.00 47.72 334 VAL A C 1
ATOM 2587 O O . VAL A 1 334 ? 24.295 7.923 -25.543 1.00 47.72 334 VAL A O 1
ATOM 2590 N N . SER A 1 335 ? 22.479 8.989 -24.809 1.00 39.84 335 SER A N 1
ATOM 2591 C CA . SER A 1 335 ? 21.588 8.391 -25.801 1.00 39.84 335 SER A CA 1
ATOM 2592 C C . SER A 1 335 ? 21.703 9.166 -27.127 1.00 39.84 335 SER A C 1
ATOM 2594 O O . SER A 1 335 ? 21.537 10.386 -27.117 1.00 39.84 335 SER A O 1
ATOM 2596 N N . PRO A 1 336 ? 21.932 8.513 -28.283 1.00 40.03 336 PRO A N 1
ATOM 2597 C CA . PRO A 1 336 ? 22.082 9.180 -29.587 1.00 40.03 336 PRO A CA 1
ATOM 2598 C C . PRO A 1 336 ? 20.806 9.886 -30.097 1.00 40.03 336 PRO A C 1
ATOM 2600 O O . PRO A 1 336 ? 20.779 10.398 -31.209 1.00 40.03 336 PRO A O 1
ATOM 2603 N N . LEU A 1 337 ? 19.740 9.943 -29.295 1.00 42.88 337 LEU A N 1
ATOM 2604 C CA . LEU A 1 337 ? 18.460 10.566 -29.642 1.00 42.88 337 LEU A CA 1
ATOM 2605 C C . LEU A 1 337 ? 18.415 12.086 -29.377 1.00 42.88 337 LEU A C 1
ATOM 2607 O O . LEU A 1 337 ? 17.412 12.728 -29.682 1.00 42.88 337 LEU A O 1
ATOM 2611 N N . GLY A 1 338 ? 19.492 12.678 -28.847 1.00 37.50 338 GLY A N 1
ATOM 2612 C CA . GLY A 1 338 ? 19.564 14.102 -28.491 1.00 37.50 338 GLY A CA 1
ATOM 2613 C C . GLY A 1 338 ? 19.719 15.102 -29.650 1.00 37.50 338 GLY A C 1
ATOM 2614 O O . GLY A 1 338 ? 19.631 16.303 -29.405 1.00 37.50 338 GLY A O 1
ATOM 2615 N N . GLU A 1 339 ? 19.931 14.662 -30.896 1.00 32.38 339 GLU A N 1
ATOM 2616 C CA . GLU A 1 339 ? 20.077 15.572 -32.053 1.00 32.38 339 GLU A CA 1
ATOM 2617 C C . GLU A 1 339 ? 18.778 15.811 -32.843 1.00 32.38 339 GLU A C 1
ATOM 2619 O O . GLU A 1 339 ? 18.725 16.727 -33.660 1.00 32.38 339 GLU A O 1
ATOM 2624 N N . ALA A 1 340 ? 17.705 15.056 -32.587 1.00 33.00 340 ALA A N 1
ATOM 2625 C CA . ALA A 1 340 ? 16.462 15.175 -33.360 1.00 33.00 340 ALA A CA 1
ATOM 2626 C C . ALA A 1 340 ? 15.479 16.244 -32.840 1.00 33.00 340 ALA A C 1
ATOM 2628 O O . ALA A 1 340 ? 14.457 16.493 -33.476 1.00 33.00 340 ALA A O 1
ATOM 2629 N N . TYR A 1 341 ? 15.774 16.890 -31.709 1.00 35.22 341 TYR A N 1
ATOM 2630 C CA . TYR A 1 341 ? 14.914 17.921 -31.124 1.00 35.22 341 TYR A CA 1
ATOM 2631 C C . TYR A 1 341 ? 15.741 19.125 -30.657 1.00 35.22 341 TYR A C 1
ATOM 2633 O O . TYR A 1 341 ? 16.002 19.303 -29.466 1.00 35.22 341 TYR A O 1
ATOM 2641 N N . ARG A 1 342 ? 16.150 19.961 -31.616 1.00 34.59 342 ARG A N 1
ATOM 2642 C CA . ARG A 1 342 ? 16.449 21.381 -31.391 1.00 34.59 342 ARG A CA 1
ATOM 2643 C C . ARG A 1 342 ? 15.562 22.245 -32.264 1.00 34.59 342 ARG A C 1
ATOM 2645 O O . ARG A 1 342 ? 15.378 21.872 -33.442 1.00 34.59 342 ARG A O 1
#

Secondary structure (DSSP, 8-state):
--TTS-GGGGHHHHHHHHHHHHHS-TTTS-TTTHHHHH--SSSPPHHHHHHHHHHHHH-HHHHHHHHHH-TT--SS--HHHHHHHHHHH--TTHHHHHHHHHHHHHHHHHHHHHHHHHHHHHHHHHHHHHHHHHHHHHHHHHHHHHHHHHS--SS---TTHHHHHHHHHHHHHHHHHHHHHHHHHHHHHHHHHHHHHHHHHHHHHHHHHHHHHTTT--SS---HHHHHHHHHHHHHHHHTTTHHHHHHHHH----PPP-PPTT--TTSHHHHHHHHT-SS-EEEEEEHHHHHHHH-GGGTTSHHHHHHHHHHHHHHHHH-SS-EEEEEE--STT-GGGGS--

Foldseek 3Di:
DPPDQPLQLQLLLLVLLLVLLLPDDPVPRDPLQVVVVPDPDDDDDPVNSVSSLVCLVVDLVSLVSSVVSRPQQDCPDAGSSNLNNLSSVVDPVSVVVNVVRRLVVVLVVLVVVLVVLVVVLVVLVVLLVVLVVVLVVLVVVLVVVVVVVPPDDPDDDDPPPNVVSVVVSVVSVVVNVVSVVVSVVSVVVSVVSVVVSVVSVVLVVVLVVVCVVLVVPLQPPPDVVSVVVVVVSVVCNVCPDVVVVCCCVPPVDDDDDDDADPPDDCPDPVRLVVVLADPEEDEAEAAQLVVLCVVPVPCSVPPVSSVVVVVVVVVSCVSRPYHYHYHYDYRPVPPPPVPPPD

Radius of gyration: 31.4 Å; chains: 1; bounding box: 101×41×84 Å

=== Feature glossary ===
Feature key, reading from the visual/contextual features back to the raw sequence:

Rendered structure images. Structure images are PyMOL renders from six orthogonal camera directions. Cartoon representation draws helices as coils and strands as arrows; sticks shows the backbone as bonds; surface shows the solvent-excluded envelope. Rainbow coloring maps sequence position to hue (blue→red, N→C); chain coloring assigns a distinct color per polypeptide.

Contact-map, Ramachandran, and PAE plots. Three diagnostic plots accompany the record. The Cα contact map visualizes the tertiary structure as a 2D adjacency matrix (8 Å cutoff, sequence-local contacts suppressed). The Ramachandran plot shows the distribution of backbone (φ, ψ) torsions, with points in the α and β basins reflecting secondary structure content. The PAE plot shows AlphaFold's inter-residue confidence as a color matrix.

InterPro / GO / CATH / organism. The annotation block draws on four external resources. InterPro: which protein families and domains the sequence belongs to. GO: standardized terms for what the protein does, what process it participates in, and where in the cell it acts. CATH: which structural fold it has in the CATH hierarchy. Organism: the species of origin.

Nearest PDB structures. Structural nearest neighbors (via Foldseek easy-search vs the PDB). Reported per hit: target PDB id, E-value, and alignment TM-score. A TM-score above ~0.5 is the conventional threshold for 'same fold'.

Predicted aligned error. Predicted aligned error is AlphaFold's pairwise confidence. Unlike pLDDT (per-residue), PAE is per-residue-pair and captures whether two parts of the structure are correctly placed relative to each other. Units are ångströms of expected positional error.

Solvent-accessible surface area. SASA measures how much of the protein is reachable by solvent. It is computed by rolling a water-sized probe over the atomic surface and summing the exposed area (Å²). Per-residue SASA distinguishes core (buried, low SASA) from surface (exposed, high SASA) residues; total SASA is a whole-molecule size measure.

B-factor. Crystallographic B-factors measure how much each atom's electron density is smeared out, in Å². They rise in mobile loops and surface residues and fall in the buried interior. In AlphaFold models this column is repurposed to hold pLDDT instead.

pLDDT. For AlphaFold models, the B-factor field carries pLDDT — the model's own estimate of local accuracy on a 0–100 scale. Regions with pLDDT<50 should be treated as essentially unmodeled; they often correspond to intrinsically disordered segments.

Backbone torsions (φ/ψ). φ (phi) and ψ (psi) are the two rotatable backbone dihedrals per residue: φ is the C(i-1)–N–Cα–C torsion, ψ is the N–Cα–C–N(i+1) torsion, both in degrees on (−180°, 180°]. α-helical residues cluster near (−60°, −45°); β-strand residues near (−120°, +130°). A Ramachandran plot is simply a scatter of (φ, ψ) for every residue.

Radius of gyration, Cα contacts, bounding box. Radius of gyration (Rg) is the root-mean-square distance of Cα atoms from their centroid — a single number for overall size and compactness. A globular domain of N residues has Rg ≈ 2.2·N^0.38 Å; an extended or disordered chain has a much larger Rg. The Cα contact count is the number of residue pairs whose Cα atoms are within 8 Å and are more than four positions apart in sequence — a standard proxy for tertiary packing density. The bounding box is the smallest axis-aligned box enclosing all Cα atoms.

Secondary structure (3-state, P-SEA). Three-state secondary structure (P-SEA) collapses the eight DSSP classes into helix (a), strand (b), and coil (c). P-SEA assigns these from Cα geometry alone — distances and angles — without requiring backbone oxygens, so it works on any Cα trace.

Secondary structure (8-state, DSSP). Secondary structure is the local, repeating backbone conformation. DSSP classifies it into eight states by reading the hydrogen-bond network: three helix types (H, G, I), two β types (E, B), two non-regular types (T, S), and unstructured coil (-).

Foldseek 3Di. The Foldseek 3Di string encodes local tertiary geometry as a 20-letter alphabet — one character per residue — derived from the relative positions of nearby Cα atoms. Unlike the amino-acid sequence, 3Di is a direct function of the 3D structure, so two proteins with the same fold have similar 3Di strings even at low sequence identity.

mmCIF coordinates. Structure coordinates are given as an mmCIF _atom_site loop: one row per atom with element, residue name, chain id, sequence number, and x/y/z position in Å. Only the four main-chain atoms per residue are included here; side chains are omitted to keep the record compact.

Sequence. This is the polypeptide sequence — one letter per residue, N-terminus first. Length ranges from a few dozen residues for small domains to over a thousand for large multi-domain proteins.